Protein AF-A0A2D5DXV6-F1 (afdb_monomer_lite)

Foldseek 3Di:
DDDDDDDDDDDDDDDDDDDDFQDQAPVRRRVFQWHQAPVRDTDFKWKAQQVVRDTDGDRHLVPDDHDPRIDIDGQPPPPDLVHCLVVPQDEDDCDPQAPGHDPSHPDYLQQRWDQAPVRDTQTKWAADPVPRDTDDDGPVPRPHDTCGNVNCCPCVRNVCHCVVVQAEDQCDPQFPGHDVSHPYYPVPGHNCPCAAEFCCDPQFPGHDPRGPDYPPPGHHLPPPVQCCPPPSDNDVVSVVVCVVCPPPDDD

Radius of gyration: 46.3 Å; chains: 1; bounding box: 82×51×157 Å

Sequence (251 aa):
MNRIPFYFLVLTCLVSKGVSGQTTDCNGVMGGSALVDSCGVCQQAYLYDFILHTVQFVDVAGDAVAGPTQMVVLPDDPGNPYWNASCSSTPGCTDPTACNFNYLATEDDGTCGVTDDCAECQEPFCYDPVTHAVSYVGASDCDLVWVGSENLSNPQMNPNWNSACEVEGCMYPTACNYAPNAERDDLSCEWDSCIQEGCTYSEALNFDPAADRDNGTCAFEEACMGDLNQDGAITATDLLSMLSVFGQYCD

Structure (mmCIF, N/CA/C/O backbone):
data_AF-A0A2D5DXV6-F1
#
_entry.id   AF-A0A2D5DXV6-F1
#
loop_
_atom_site.group_PDB
_atom_site.id
_atom_site.type_symbol
_atom_site.label_atom_id
_atom_site.label_alt_id
_atom_site.label_comp_id
_atom_site.label_asym_id
_atom_site.label_entity_id
_atom_site.label_seq_id
_atom_site.pdbx_PDB_ins_code
_atom_site.Cartn_x
_atom_site.Cartn_y
_atom_site.Cartn_z
_atom_site.occupancy
_atom_site.B_iso_or_equiv
_atom_site.auth_seq_id
_atom_site.auth_comp_id
_atom_site.auth_asym_id
_atom_site.auth_atom_id
_atom_site.pdbx_PDB_model_num
ATOM 1 N N . MET A 1 1 ? 19.958 -10.197 82.694 1.00 43.25 1 MET A N 1
ATOM 2 C CA . MET A 1 1 ? 19.095 -10.629 81.568 1.00 43.25 1 MET A CA 1
ATOM 3 C C . MET A 1 1 ? 17.716 -10.952 82.141 1.00 43.25 1 MET A C 1
ATOM 5 O O . MET A 1 1 ? 17.656 -11.329 83.306 1.00 43.25 1 MET A O 1
ATOM 9 N N . ASN A 1 2 ? 16.638 -10.627 81.418 1.00 33.88 2 ASN A N 1
ATOM 10 C CA . ASN A 1 2 ? 15.353 -10.226 82.024 1.00 33.88 2 ASN A CA 1
ATOM 11 C C . ASN A 1 2 ? 14.370 -11.358 82.395 1.00 33.88 2 ASN A C 1
ATOM 13 O O . ASN A 1 2 ? 14.592 -12.525 82.088 1.00 33.88 2 ASN A O 1
ATOM 17 N N . ARG A 1 3 ? 13.313 -10.972 83.128 1.00 35.81 3 ARG A N 1
ATOM 18 C CA . ARG A 1 3 ? 12.349 -11.834 83.840 1.00 35.81 3 ARG A CA 1
ATOM 19 C C . ARG A 1 3 ? 11.125 -12.266 82.999 1.00 35.81 3 ARG A C 1
ATOM 21 O O . ARG A 1 3 ? 10.745 -11.598 82.047 1.00 35.81 3 ARG A O 1
ATOM 28 N N . ILE A 1 4 ? 10.493 -13.349 83.461 1.00 35.78 4 ILE A N 1
ATOM 29 C CA . ILE A 1 4 ? 9.117 -13.861 83.206 1.00 35.78 4 ILE A CA 1
ATOM 30 C C . ILE A 1 4 ? 8.055 -13.006 83.972 1.00 35.78 4 ILE A C 1
ATOM 32 O O . ILE A 1 4 ? 8.505 -12.209 84.804 1.00 35.78 4 ILE A O 1
ATOM 36 N N . PRO A 1 5 ? 6.703 -13.204 83.904 1.00 55.06 5 PRO A N 1
ATOM 37 C CA . PRO A 1 5 ? 5.783 -13.834 82.918 1.00 55.06 5 PRO A CA 1
ATOM 38 C C . PRO A 1 5 ? 4.449 -13.028 82.642 1.00 55.06 5 PRO A C 1
ATOM 40 O O . PRO A 1 5 ? 4.272 -11.926 83.139 1.00 55.06 5 PRO A O 1
ATOM 43 N N . PHE A 1 6 ? 3.506 -13.623 81.880 1.00 37.69 6 PHE A N 1
ATOM 44 C CA . PHE A 1 6 ? 2.007 -13.585 81.943 1.00 37.69 6 PHE A CA 1
ATOM 45 C C . PHE A 1 6 ? 1.165 -12.327 82.364 1.00 37.69 6 PHE A C 1
ATOM 47 O O . PHE A 1 6 ? 1.225 -11.889 83.504 1.00 37.69 6 PHE A O 1
ATOM 54 N N . TYR A 1 7 ? 0.180 -11.989 81.496 1.00 39.19 7 TYR A N 1
ATOM 55 C CA . TYR A 1 7 ? -1.205 -11.464 81.728 1.00 39.19 7 TYR A CA 1
ATOM 56 C C . TYR A 1 7 ? -1.498 -10.094 82.406 1.00 39.19 7 TYR A C 1
ATOM 58 O O . TYR A 1 7 ? -1.107 -9.869 83.543 1.00 39.19 7 TYR A O 1
ATOM 66 N N . PHE A 1 8 ? -2.351 -9.269 81.753 1.00 37.53 8 PHE A N 1
ATOM 67 C CA . PHE A 1 8 ? -3.635 -8.643 82.217 1.00 37.53 8 PHE A CA 1
ATOM 68 C C . PHE A 1 8 ? -4.196 -7.719 81.078 1.00 37.53 8 PHE A C 1
ATOM 70 O O . PHE A 1 8 ? -3.407 -7.016 80.459 1.00 37.53 8 PHE A O 1
ATOM 77 N N . LEU A 1 9 ? -5.442 -7.840 80.561 1.00 38.69 9 LEU A N 1
ATOM 78 C CA . LEU A 1 9 ? -6.774 -7.399 81.080 1.00 38.69 9 LEU A CA 1
ATOM 79 C C . LEU A 1 9 ? -6.964 -5.851 81.131 1.00 38.69 9 LEU A C 1
ATOM 81 O O . LEU A 1 9 ? -6.138 -5.205 81.761 1.00 38.69 9 LEU A O 1
ATOM 85 N N . VAL A 1 10 ? -8.013 -5.163 80.612 1.00 38.53 10 VAL A N 1
ATOM 86 C CA . VAL A 1 10 ? -9.204 -5.431 79.732 1.00 38.53 10 VAL A CA 1
ATOM 87 C C . VAL A 1 10 ? -9.690 -4.081 79.121 1.00 38.53 10 VAL A C 1
ATOM 89 O O . VAL A 1 10 ? -9.647 -3.096 79.851 1.00 38.53 10 VAL A O 1
ATOM 92 N N . LEU A 1 11 ? -10.286 -4.018 77.905 1.00 35.06 11 LEU A N 1
ATOM 93 C CA . LEU A 1 11 ? -11.515 -3.205 77.700 1.00 35.06 11 LEU A CA 1
ATOM 94 C C . LEU A 1 11 ? -12.458 -3.706 76.581 1.00 35.06 11 LEU A C 1
ATOM 96 O O . LEU A 1 11 ? -12.088 -3.927 75.435 1.00 35.06 11 LEU A O 1
ATOM 100 N N . THR A 1 12 ? -13.706 -3.882 76.989 1.00 40.16 12 THR A N 1
ATOM 101 C CA . THR A 1 12 ? -14.889 -4.423 76.310 1.00 40.16 12 THR A CA 1
ATOM 102 C C . THR A 1 12 ? -15.333 -3.723 75.021 1.00 40.16 12 THR A C 1
ATOM 104 O O . THR A 1 12 ? -15.500 -2.506 75.015 1.00 40.16 12 THR A O 1
ATOM 107 N N . CYS A 1 13 ? -15.807 -4.509 74.049 1.00 33.16 13 CYS A N 1
ATOM 108 C CA . CYS A 1 13 ? -17.050 -4.178 73.347 1.00 33.16 13 CYS A CA 1
ATOM 109 C C . CYS A 1 13 ? -18.003 -5.382 73.419 1.00 33.16 13 CYS A C 1
ATOM 111 O O . CYS A 1 13 ? -17.645 -6.496 73.043 1.00 33.16 13 CYS A O 1
ATOM 113 N N . LEU A 1 14 ? -19.192 -5.166 73.982 1.00 45.22 14 LEU A N 1
ATOM 114 C CA . LEU A 1 14 ? -20.215 -6.181 74.225 1.00 45.22 14 LEU A CA 1
ATOM 115 C C . LEU A 1 14 ? -21.408 -5.880 73.313 1.00 45.22 14 LEU A C 1
ATOM 117 O O . LEU A 1 14 ? -22.236 -5.042 73.659 1.00 45.22 14 LEU A O 1
ATOM 121 N N . VAL A 1 15 ? -21.527 -6.577 72.180 1.00 43.56 15 VAL A N 1
ATOM 122 C CA . VAL A 1 15 ? -22.797 -6.677 71.444 1.00 43.56 15 VAL A CA 1
ATOM 123 C C . VAL A 1 15 ? -22.996 -8.111 70.949 1.00 43.56 15 VAL A C 1
ATOM 125 O O . VAL A 1 15 ? -22.279 -8.575 70.077 1.00 43.56 15 VAL A O 1
ATOM 128 N N . SER A 1 16 ? -24.021 -8.764 71.510 1.00 40.66 16 SER A N 1
ATOM 129 C CA . SER A 1 16 ? -24.792 -9.885 70.941 1.00 40.66 16 SER A CA 1
ATOM 130 C C . SER A 1 16 ? -24.072 -11.188 70.530 1.00 40.66 16 SER A C 1
ATOM 132 O O . SER A 1 16 ? -23.342 -11.258 69.547 1.00 40.66 16 SER A O 1
ATOM 134 N N . LYS A 1 17 ? -24.437 -12.294 71.197 1.00 50.25 17 LYS A N 1
ATOM 135 C CA . LYS A 1 17 ? -24.366 -13.643 70.606 1.00 50.25 17 LYS A CA 1
ATOM 136 C C . LYS A 1 17 ? -25.627 -13.889 69.770 1.00 50.25 17 LYS A C 1
ATOM 138 O O . LYS A 1 17 ? -26.719 -13.817 70.327 1.00 50.25 17 LYS A O 1
ATOM 143 N N . GLY A 1 18 ? -25.485 -14.302 68.510 1.00 39.44 18 GLY A N 1
ATOM 144 C CA . GLY A 1 18 ? -26.627 -14.736 67.698 1.00 39.44 18 GLY A CA 1
ATOM 145 C C . GLY A 1 18 ? -26.249 -15.249 66.309 1.00 39.44 18 GLY A C 1
ATOM 146 O O . GLY A 1 18 ? -26.340 -14.489 65.358 1.00 39.44 18 GLY A O 1
ATOM 147 N N . VAL A 1 19 ? -25.908 -16.545 66.218 1.00 44.59 19 VAL A N 1
ATOM 148 C CA . VAL A 1 19 ? -25.582 -17.299 64.982 1.00 44.59 19 VAL A CA 1
ATOM 149 C C . VAL A 1 19 ? -24.310 -16.810 64.260 1.00 44.59 19 VAL A C 1
ATOM 151 O O . VAL A 1 19 ? -23.994 -15.626 64.235 1.00 44.59 19 VAL A O 1
ATOM 154 N N . SER A 1 20 ? -23.527 -17.733 63.692 1.00 45.16 20 SER A N 1
ATOM 155 C CA . SER A 1 20 ? -22.388 -17.384 62.834 1.00 45.16 20 SER A CA 1
ATOM 156 C C . SER A 1 20 ? -22.907 -16.871 61.490 1.00 45.16 20 SER A C 1
ATOM 158 O O . SER A 1 20 ? -23.165 -17.662 60.584 1.00 45.16 20 SER A O 1
ATOM 160 N N . GLY A 1 21 ? -23.108 -15.558 61.386 1.00 45.97 21 GLY A N 1
ATOM 161 C CA . GLY A 1 21 ? -23.520 -14.919 60.142 1.00 45.97 21 GLY A CA 1
ATOM 162 C C . GLY A 1 21 ? -22.433 -15.060 59.084 1.00 45.97 21 GLY A C 1
ATOM 163 O O . GLY A 1 21 ? -21.432 -14.349 59.140 1.00 45.97 21 GLY A O 1
ATOM 164 N N . GLN A 1 22 ? -22.633 -15.965 58.126 1.00 61.31 22 GLN A N 1
ATOM 165 C CA . GLN A 1 22 ? -21.925 -15.871 56.856 1.00 61.31 22 GLN A CA 1
ATOM 166 C C . GLN A 1 22 ? -22.374 -14.579 56.179 1.00 61.31 22 GLN A C 1
ATOM 168 O O . GLN A 1 22 ? -23.572 -14.304 56.088 1.00 61.31 22 GLN A O 1
ATOM 173 N N . THR A 1 23 ? -21.415 -13.764 55.757 1.00 79.31 23 THR A N 1
ATOM 174 C CA . THR A 1 23 ? -21.697 -12.557 54.988 1.00 79.31 23 THR A CA 1
ATOM 175 C C . THR A 1 23 ? -22.319 -12.955 53.659 1.00 79.31 23 THR A C 1
ATOM 177 O O . THR A 1 23 ? -21.802 -13.835 52.970 1.00 79.31 23 THR A O 1
ATOM 180 N N . THR A 1 24 ? -23.438 -12.328 53.315 1.00 90.62 24 THR A N 1
ATOM 181 C CA . THR A 1 24 ? -23.974 -12.395 51.959 1.00 90.62 24 THR A CA 1
ATOM 182 C C . THR A 1 24 ? -23.031 -11.643 51.029 1.00 90.62 24 THR A C 1
ATOM 184 O O . THR A 1 24 ? -22.618 -10.529 51.355 1.00 90.62 24 THR A O 1
ATOM 187 N N . ASP A 1 25 ? -22.674 -12.262 49.910 1.00 93.12 25 ASP A N 1
ATOM 188 C CA . ASP A 1 25 ? -21.851 -11.646 48.877 1.00 93.12 25 ASP A CA 1
ATOM 189 C C . ASP A 1 25 ? -22.648 -10.618 48.052 1.00 93.12 25 ASP A C 1
ATOM 191 O O . ASP A 1 25 ? -23.845 -10.396 48.277 1.00 93.12 25 ASP A O 1
ATOM 195 N N . CYS A 1 26 ? -21.996 -9.956 47.095 1.00 93.75 26 CYS A N 1
ATOM 196 C CA . CYS A 1 26 ? -22.666 -8.927 46.298 1.00 93.75 26 CYS A CA 1
ATOM 197 C C . CYS A 1 26 ? -23.741 -9.470 45.337 1.00 93.75 26 CYS A C 1
ATOM 199 O O . CYS A 1 26 ? -24.567 -8.685 44.871 1.00 93.75 26 CYS A O 1
ATOM 201 N N . ASN A 1 27 ? -23.767 -10.783 45.073 1.00 92.56 27 ASN A N 1
ATOM 202 C CA . ASN A 1 27 ? -24.774 -11.444 44.242 1.00 92.56 27 ASN A CA 1
ATOM 203 C C . ASN A 1 27 ? -25.932 -12.032 45.079 1.00 92.56 27 ASN A C 1
ATOM 205 O O . ASN A 1 27 ? -26.815 -12.711 44.560 1.00 92.56 27 ASN A O 1
ATOM 209 N N . GLY A 1 28 ? -25.958 -11.771 46.391 1.00 91.56 28 GLY A N 1
ATOM 210 C CA . GLY A 1 28 ? -27.015 -12.247 47.281 1.00 91.56 28 GLY A CA 1
ATOM 211 C C . GLY A 1 28 ? -26.801 -13.664 47.828 1.00 91.56 28 GLY A C 1
ATOM 212 O O . GLY A 1 28 ? -27.694 -14.189 48.498 1.00 91.56 28 GLY A O 1
ATOM 213 N N . VAL A 1 29 ? -25.635 -14.279 47.606 1.00 92.12 29 VAL A N 1
ATOM 214 C CA . VAL A 1 29 ? -25.316 -15.634 48.074 1.00 92.12 29 VAL A CA 1
ATOM 215 C C . VAL A 1 29 ? -24.725 -15.582 49.486 1.00 92.12 29 VAL A C 1
ATOM 217 O O . VAL A 1 29 ? -23.711 -14.933 49.738 1.00 92.12 29 VAL A O 1
ATOM 220 N N . MET A 1 30 ? -25.331 -16.294 50.442 1.00 90.25 30 MET A N 1
ATOM 221 C CA . MET A 1 30 ? -24.770 -16.430 51.795 1.00 90.25 30 MET A CA 1
ATOM 222 C C . MET A 1 30 ? -23.470 -17.238 51.765 1.00 90.25 30 MET A C 1
ATOM 224 O O . MET A 1 30 ? -23.485 -18.401 51.373 1.00 90.25 30 MET A O 1
ATOM 228 N N . GLY A 1 31 ? -22.360 -16.637 52.204 1.00 87.62 31 GLY A N 1
ATOM 229 C CA . GLY A 1 31 ? -21.040 -17.272 52.126 1.00 87.62 31 GLY A CA 1
ATOM 230 C C . GLY A 1 31 ? -20.483 -17.370 50.703 1.00 87.62 31 GLY A C 1
ATOM 231 O O . GLY A 1 31 ? -19.504 -18.086 50.495 1.00 87.62 31 GLY A O 1
ATOM 232 N N . GLY A 1 32 ? -21.099 -16.669 49.745 1.00 90.69 32 GLY A N 1
ATOM 233 C CA . GLY A 1 32 ? -20.630 -16.594 48.370 1.00 90.69 32 GLY A CA 1
ATOM 234 C C . GLY A 1 32 ? -19.287 -15.882 48.232 1.00 90.69 32 GLY A C 1
ATOM 235 O O . GLY A 1 32 ? -18.776 -15.264 49.170 1.00 90.69 32 GLY A O 1
ATOM 236 N N . SER A 1 33 ? -18.684 -16.017 47.056 1.00 93.69 33 SER A N 1
ATOM 237 C CA . SER A 1 33 ? -17.350 -15.489 46.747 1.00 93.69 33 SER A CA 1
ATOM 238 C C . SER A 1 33 ? -17.366 -14.279 45.815 1.00 93.69 33 SER A C 1
ATOM 240 O O . SER A 1 33 ? -16.296 -13.855 45.393 1.00 93.69 33 SER A O 1
ATOM 242 N N . ALA A 1 34 ? -18.536 -13.724 45.476 1.00 95.38 34 ALA A N 1
ATOM 243 C CA . ALA A 1 34 ? -18.616 -12.550 44.614 1.00 95.38 34 ALA A CA 1
ATOM 244 C C . ALA A 1 34 ? -18.181 -11.266 45.344 1.00 95.38 34 ALA A C 1
ATOM 246 O O . ALA A 1 34 ? -18.590 -11.004 46.479 1.00 95.38 34 ALA A O 1
ATOM 247 N N . LEU A 1 35 ? -17.389 -10.429 44.675 1.00 93.62 35 LEU A N 1
ATOM 248 C CA . LEU A 1 35 ? -16.899 -9.160 45.218 1.00 93.62 35 LEU A CA 1
ATOM 249 C C . LEU A 1 35 ? -17.318 -7.994 44.323 1.00 93.62 35 LEU A C 1
ATOM 251 O O . LEU A 1 35 ? -17.447 -8.141 43.109 1.00 93.62 35 LEU A O 1
ATOM 255 N N . VAL A 1 36 ? -17.529 -6.828 44.934 1.00 92.19 36 VAL A N 1
ATOM 256 C CA . VAL A 1 36 ? -17.748 -5.582 44.192 1.00 92.19 36 VAL A CA 1
ATOM 257 C C . VAL A 1 36 ? -16.388 -5.012 43.810 1.00 92.19 36 VAL A C 1
ATOM 259 O O . VAL A 1 36 ? -15.555 -4.795 44.692 1.00 92.19 36 VAL A O 1
ATOM 262 N N . ASP A 1 37 ? -16.172 -4.781 42.519 1.00 90.88 37 ASP A N 1
ATOM 263 C CA . ASP A 1 37 ? -14.966 -4.129 42.012 1.00 90.88 37 ASP A CA 1
ATOM 264 C C . ASP A 1 37 ? -14.980 -2.607 42.267 1.00 90.88 37 ASP A C 1
ATOM 266 O O . ASP A 1 37 ? -15.945 -2.037 42.787 1.00 90.88 37 ASP A O 1
ATOM 270 N N . SER A 1 38 ? -13.895 -1.911 41.920 1.00 88.69 38 SER A N 1
ATOM 271 C CA . SER A 1 38 ? -13.777 -0.459 42.152 1.00 88.69 38 SER A CA 1
ATOM 272 C C . SER A 1 38 ? -14.751 0.366 41.300 1.00 88.69 38 SER A C 1
ATOM 274 O O . SER A 1 38 ? -14.966 1.543 41.586 1.00 88.69 38 SER A O 1
ATOM 276 N N . CYS A 1 39 ? -15.353 -0.249 40.282 1.00 86.25 39 CYS A N 1
ATOM 277 C CA . CYS A 1 39 ? -16.352 0.340 39.399 1.00 86.25 39 CYS A CA 1
ATOM 278 C C . CYS A 1 39 ? -17.780 0.187 39.946 1.00 86.25 39 CYS A C 1
ATOM 280 O O . CYS A 1 39 ? -18.722 0.759 39.398 1.00 86.25 39 CYS A O 1
ATOM 282 N N . GLY A 1 40 ? -17.959 -0.579 41.029 1.00 87.56 40 GLY A N 1
ATOM 283 C CA . GLY A 1 40 ? -19.265 -0.883 41.606 1.00 87.56 40 GLY A CA 1
ATOM 284 C C . GLY A 1 40 ? -19.961 -2.094 40.979 1.00 87.56 40 GLY A C 1
ATOM 285 O O . GLY A 1 40 ? -21.131 -2.329 41.287 1.00 87.56 40 GLY A O 1
ATOM 286 N N . VAL A 1 41 ? -19.281 -2.870 40.127 1.00 90.69 41 VAL A N 1
ATOM 287 C CA . VAL A 1 41 ? -19.846 -4.081 39.517 1.00 90.69 41 VAL A CA 1
ATOM 288 C C . VAL A 1 41 ? -19.595 -5.282 40.421 1.00 90.69 41 VAL A C 1
ATOM 290 O O . VAL A 1 41 ? -18.485 -5.508 40.895 1.00 90.69 41 VAL A O 1
ATOM 293 N N . CYS A 1 42 ? -20.642 -6.070 40.663 1.00 94.19 42 CYS A N 1
ATOM 294 C CA . CYS A 1 42 ? -20.518 -7.344 41.358 1.00 94.19 42 CYS A CA 1
ATOM 295 C C . CYS A 1 42 ? -19.973 -8.413 40.406 1.00 94.19 42 CYS A C 1
ATOM 297 O O . CYS A 1 42 ? -20.651 -8.798 39.455 1.00 94.19 42 CYS A O 1
ATOM 299 N N . GLN A 1 43 ? -18.767 -8.899 40.682 1.00 94.00 43 GLN A N 1
ATOM 300 C CA . GLN A 1 43 ? -18.080 -9.920 39.900 1.00 94.00 43 GLN A CA 1
ATOM 301 C C . GLN A 1 43 ? -18.131 -11.252 40.659 1.00 94.00 43 GLN A C 1
ATOM 303 O O . GLN A 1 43 ? -17.704 -11.324 41.814 1.00 94.00 43 GLN A O 1
ATOM 308 N N . GLN A 1 44 ? -18.652 -12.311 40.033 1.00 94.62 44 GLN A N 1
ATOM 309 C CA . GLN A 1 44 ? -18.612 -13.668 40.596 1.00 94.62 44 GLN A CA 1
ATOM 310 C C . GLN A 1 44 ? -17.275 -14.354 40.295 1.00 94.62 44 GLN A C 1
ATOM 312 O O . GLN A 1 44 ? -16.651 -14.101 39.265 1.00 94.62 44 GLN A O 1
ATOM 317 N N . ALA A 1 45 ? -16.869 -15.281 41.166 1.00 94.81 45 ALA A N 1
ATOM 318 C CA . ALA A 1 45 ? -15.810 -16.230 40.843 1.00 94.81 45 ALA A CA 1
ATOM 319 C C . ALA A 1 45 ? -16.251 -17.147 39.688 1.00 94.81 45 ALA A C 1
ATOM 321 O O . ALA A 1 45 ? -17.447 -17.379 39.480 1.00 94.81 45 ALA A O 1
ATOM 322 N N . TYR A 1 46 ? -15.297 -17.707 38.949 1.00 94.94 46 TYR A N 1
ATOM 323 C CA . TYR A 1 46 ? -15.607 -18.612 37.844 1.00 94.94 46 TYR A CA 1
ATOM 324 C C . TYR A 1 46 ? -14.554 -19.698 37.635 1.00 94.94 46 TYR A C 1
ATOM 326 O O . TYR A 1 46 ? -13.384 -19.548 37.976 1.00 94.94 46 TYR A O 1
ATOM 334 N N . LEU A 1 47 ? -14.987 -20.807 37.041 1.00 95.69 47 LEU A N 1
ATOM 335 C CA . LEU A 1 47 ? -14.120 -21.795 36.420 1.00 95.69 47 LEU A CA 1
ATOM 336 C C . LEU A 1 47 ? -13.836 -21.358 34.983 1.00 95.69 47 LEU A C 1
ATOM 338 O O . LEU A 1 47 ? -14.758 -21.210 34.179 1.00 95.69 47 LEU A O 1
ATOM 342 N N . TYR A 1 48 ? -12.561 -21.166 34.664 1.00 95.12 48 TYR A N 1
ATOM 343 C CA . TYR A 1 48 ? -12.080 -20.940 33.305 1.00 95.12 48 TYR A CA 1
ATOM 344 C C . TYR A 1 48 ? -11.477 -22.229 32.758 1.00 95.12 48 TYR A C 1
ATOM 346 O O . TYR A 1 48 ? -10.553 -22.770 33.368 1.00 95.12 48 TYR A O 1
ATOM 354 N N . ASP A 1 49 ? -11.982 -22.715 31.624 1.00 95.81 49 ASP A N 1
ATOM 355 C CA . ASP A 1 49 ? -11.340 -23.798 30.878 1.00 95.81 49 ASP A CA 1
ATOM 356 C C . ASP A 1 49 ? -10.344 -23.215 29.869 1.00 95.81 49 ASP A C 1
ATOM 358 O O . ASP A 1 49 ? -10.734 -22.528 28.924 1.00 95.81 49 ASP A O 1
ATOM 362 N N . PHE A 1 50 ? -9.054 -23.489 30.066 1.00 93.44 50 PHE A N 1
ATOM 363 C CA . PHE A 1 50 ? -7.973 -22.924 29.252 1.00 93.44 50 PHE A CA 1
ATOM 364 C C . PHE A 1 50 ? -7.705 -23.691 27.944 1.00 93.44 50 PHE A C 1
ATOM 366 O O . PHE A 1 50 ? -6.774 -23.347 27.220 1.00 93.44 50 PHE A O 1
ATOM 373 N N . ILE A 1 51 ? -8.494 -24.728 27.637 1.00 92.12 51 ILE A N 1
ATOM 374 C CA . ILE A 1 51 ? -8.468 -25.452 26.355 1.00 92.12 51 ILE A CA 1
ATOM 375 C C . ILE A 1 51 ? -9.664 -25.053 25.483 1.00 92.12 51 ILE A C 1
ATOM 377 O O . ILE A 1 51 ? -9.526 -24.915 24.270 1.00 92.12 51 ILE A O 1
ATOM 381 N N . LEU A 1 52 ? -10.838 -24.870 26.092 1.00 93.50 52 LEU A N 1
ATOM 382 C CA . LEU A 1 52 ? -12.076 -24.486 25.408 1.00 93.50 52 LEU A CA 1
ATOM 383 C C . LEU A 1 52 ? -12.330 -22.971 25.408 1.00 93.50 52 LEU A C 1
ATOM 385 O O . LEU A 1 52 ? -13.226 -22.517 24.702 1.00 93.50 52 LEU A O 1
ATOM 389 N N . HIS A 1 53 ? -11.569 -22.199 26.192 1.00 88.69 53 HIS A N 1
ATOM 390 C CA . HIS A 1 53 ? -11.760 -20.760 26.415 1.00 88.69 53 HIS A CA 1
ATOM 391 C C . HIS A 1 53 ? -13.174 -20.397 26.913 1.00 88.69 53 HIS A C 1
ATOM 393 O O . HIS A 1 53 ? -13.712 -19.333 26.609 1.00 88.69 53 HIS A O 1
ATOM 399 N N . THR A 1 54 ? -13.790 -21.285 27.700 1.00 92.25 54 THR A N 1
ATOM 400 C CA . THR A 1 54 ? -15.144 -21.106 28.248 1.00 92.25 54 THR A CA 1
ATOM 401 C C . THR A 1 54 ? -15.122 -20.749 29.730 1.00 92.25 54 THR A C 1
ATOM 403 O O . THR A 1 54 ? -14.336 -21.308 30.497 1.00 92.25 54 THR A O 1
ATOM 406 N N . VAL A 1 55 ? -16.048 -19.880 30.137 1.00 93.31 55 VAL A N 1
ATOM 407 C CA . VAL A 1 55 ? -16.252 -19.429 31.521 1.00 93.31 55 VAL A CA 1
ATOM 408 C C . VAL A 1 55 ? -17.529 -20.047 32.097 1.00 93.31 55 VAL A C 1
ATOM 410 O O . VAL A 1 55 ? -18.584 -19.998 31.466 1.00 93.31 55 VAL A O 1
ATOM 413 N N . GLN A 1 56 ? -17.448 -20.592 33.312 1.00 93.94 56 GLN A N 1
ATOM 414 C CA . GLN A 1 56 ? -18.598 -21.031 34.105 1.00 93.94 56 GLN A CA 1
ATOM 415 C C . GLN A 1 56 ? -18.552 -20.375 35.490 1.00 93.94 56 GLN A C 1
ATOM 417 O O . GLN A 1 56 ? -17.681 -20.692 36.296 1.00 93.94 56 GLN A O 1
ATOM 422 N N . PHE A 1 57 ? -19.505 -19.492 35.790 1.00 93.44 57 PHE A N 1
ATOM 423 C CA . PHE A 1 57 ? -19.600 -18.837 37.099 1.00 93.44 57 PHE A CA 1
ATOM 424 C C . PHE A 1 57 ? -19.896 -19.828 38.233 1.00 93.44 57 PHE A C 1
ATOM 426 O O . PHE A 1 57 ? -20.601 -20.825 38.042 1.00 93.44 57 PHE A O 1
ATOM 433 N N . VAL A 1 58 ? -19.345 -19.543 39.415 1.00 94.12 58 VAL A N 1
ATOM 434 C CA . VAL A 1 58 ? -19.532 -20.322 40.643 1.00 94.12 58 VAL A CA 1
ATOM 435 C C . VAL A 1 58 ? -19.863 -19.396 41.812 1.00 94.12 58 VAL A C 1
ATOM 437 O O . VAL A 1 58 ? -19.206 -18.381 42.035 1.00 94.12 58 VAL A O 1
ATOM 440 N N . ASP A 1 59 ? -20.881 -19.769 42.584 1.00 92.25 59 ASP A N 1
ATOM 441 C CA . ASP A 1 59 ? -21.357 -18.961 43.710 1.00 92.25 59 ASP A CA 1
ATOM 442 C C . ASP A 1 59 ? -20.375 -18.972 44.895 1.00 92.25 59 ASP A C 1
ATOM 444 O O . ASP A 1 59 ? -20.176 -17.953 45.554 1.00 92.25 59 ASP A O 1
ATOM 448 N N . VAL A 1 60 ? -19.718 -20.112 45.147 1.00 92.25 60 VAL A N 1
ATOM 449 C CA . VAL A 1 60 ? -18.726 -20.298 46.219 1.00 92.25 60 VAL A CA 1
ATOM 450 C C . VAL A 1 60 ? -17.446 -20.883 45.621 1.00 92.25 60 VAL A C 1
ATOM 452 O O . VAL A 1 60 ? -17.393 -22.057 45.258 1.00 92.25 60 VAL A O 1
ATOM 455 N N . ALA A 1 61 ? -16.386 -20.079 45.540 1.00 91.00 61 ALA A N 1
ATOM 456 C CA . ALA A 1 61 ? -15.108 -20.478 44.949 1.00 91.00 61 ALA A CA 1
ATOM 457 C C . ALA A 1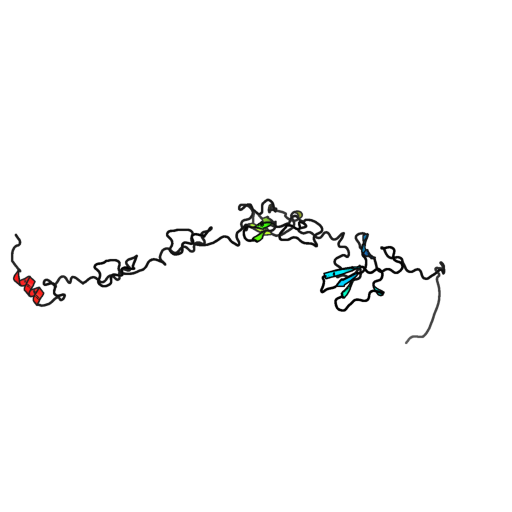 61 ? -14.413 -21.604 45.734 1.00 91.00 61 ALA A C 1
ATOM 459 O O . ALA A 1 61 ? -13.767 -22.463 45.143 1.00 91.00 61 ALA A O 1
ATOM 460 N N . GLY A 1 62 ? -14.579 -21.632 47.062 1.00 89.00 62 GLY A N 1
ATOM 461 C CA . GLY A 1 62 ? -14.022 -22.679 47.927 1.00 89.00 62 GLY A CA 1
ATOM 462 C C . GLY A 1 62 ? -14.637 -24.070 47.726 1.00 89.00 62 GLY A C 1
ATOM 463 O O . GLY A 1 62 ? -13.993 -25.062 48.063 1.00 89.00 62 GLY A O 1
ATOM 464 N N . ASP A 1 63 ? -15.840 -24.142 47.146 1.00 90.31 63 ASP A N 1
ATOM 465 C CA . ASP A 1 63 ? -16.537 -25.395 46.828 1.00 90.31 63 ASP A CA 1
ATOM 466 C C . ASP A 1 63 ? -16.339 -25.815 45.355 1.00 90.31 63 ASP A C 1
ATOM 468 O O . ASP A 1 63 ? -16.746 -26.908 44.950 1.00 90.31 63 ASP A O 1
ATOM 472 N N . ALA A 1 64 ? -15.710 -24.966 44.534 1.00 91.06 64 ALA A N 1
ATOM 473 C CA . ALA A 1 64 ? -15.496 -25.219 43.116 1.00 91.06 64 ALA A CA 1
ATOM 474 C C . ALA A 1 64 ? -14.371 -26.245 42.892 1.00 91.06 64 ALA A C 1
ATOM 476 O O . ALA A 1 64 ? -13.198 -26.004 43.181 1.00 91.06 64 ALA A O 1
ATOM 477 N N . VAL A 1 65 ? -14.723 -27.398 42.319 1.00 92.56 65 VAL A N 1
ATOM 478 C CA . VAL A 1 65 ? -13.764 -28.449 41.953 1.00 92.56 65 VAL A CA 1
ATOM 479 C C . VAL A 1 65 ? -13.358 -28.273 40.492 1.00 92.56 65 VAL A C 1
ATOM 481 O O . VAL A 1 65 ? -14.083 -28.687 39.589 1.00 92.56 65 VAL A O 1
ATOM 484 N N . ALA A 1 66 ? -12.193 -27.669 40.259 1.00 91.88 66 ALA A N 1
ATOM 485 C CA . ALA A 1 66 ? -11.625 -27.540 38.920 1.00 91.88 66 ALA A CA 1
ATOM 486 C C . ALA A 1 66 ? -11.235 -28.908 38.327 1.00 91.88 66 ALA A C 1
ATOM 488 O O . ALA A 1 66 ? -10.561 -29.717 38.971 1.00 91.88 66 ALA A O 1
ATOM 489 N N . GLY A 1 67 ? -11.644 -29.157 37.080 1.00 92.00 67 GLY A N 1
ATOM 490 C CA . GLY A 1 67 ? -11.149 -30.271 36.272 1.00 92.00 67 GLY A CA 1
ATOM 491 C C . GLY A 1 67 ? -9.702 -30.073 35.780 1.00 92.00 67 GLY A C 1
ATOM 492 O O . GLY A 1 67 ? -9.119 -29.008 35.969 1.00 92.00 67 GLY A O 1
ATOM 493 N N . PRO A 1 68 ? -9.104 -31.071 35.097 1.00 93.94 68 PRO A N 1
ATOM 494 C CA . PRO A 1 68 ? -7.700 -31.020 34.660 1.00 93.94 68 PRO A CA 1
ATOM 495 C C . PRO A 1 68 ? -7.354 -29.885 33.680 1.00 93.94 68 PRO A C 1
ATOM 497 O O . PRO A 1 68 ? -6.184 -29.538 33.543 1.00 93.94 68 PRO A O 1
ATOM 500 N N . THR A 1 69 ? -8.355 -29.347 32.980 1.00 94.81 69 THR A N 1
ATOM 501 C CA . THR A 1 69 ? -8.254 -28.252 31.997 1.00 94.81 69 THR A CA 1
ATOM 502 C C . THR A 1 69 ? -8.783 -26.922 32.533 1.00 94.81 69 THR A C 1
ATOM 504 O O . THR A 1 69 ? -8.941 -25.970 31.772 1.00 94.81 69 THR A O 1
ATOM 507 N N . GLN A 1 70 ? -9.088 -26.852 33.832 1.00 97.00 70 GLN A N 1
ATOM 508 C CA . GLN A 1 70 ? -9.783 -25.726 34.440 1.00 97.00 70 GLN A CA 1
ATOM 509 C C . GLN A 1 70 ? -8.977 -25.096 35.573 1.00 97.00 70 GLN A C 1
ATOM 511 O O . GLN A 1 70 ? -8.190 -25.757 36.251 1.00 97.00 70 GLN A O 1
ATOM 516 N N . MET A 1 71 ? -9.236 -23.818 35.822 1.00 93.50 71 MET A N 1
ATOM 517 C CA . MET A 1 71 ? -8.787 -23.107 37.016 1.00 93.50 71 MET A CA 1
ATOM 518 C C . MET A 1 71 ? -9.934 -22.290 37.609 1.00 93.50 71 MET A C 1
ATOM 520 O O . MET A 1 71 ? -10.764 -21.764 36.869 1.00 93.50 71 MET A O 1
ATOM 524 N N . VAL A 1 72 ? -9.977 -22.188 38.938 1.00 95.50 72 VAL A N 1
ATOM 525 C CA . VAL A 1 72 ? -10.839 -21.220 39.627 1.0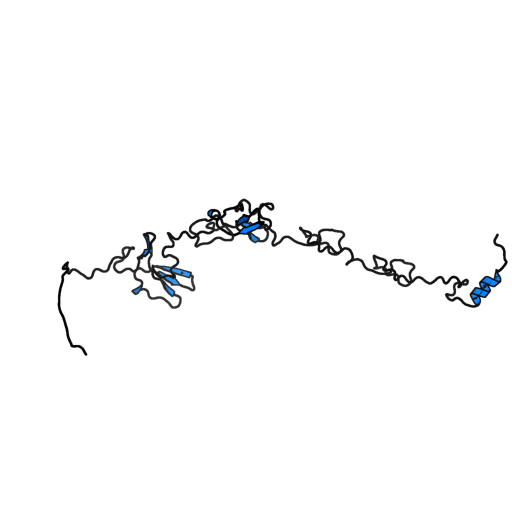0 95.50 72 VAL A CA 1
ATOM 526 C C . VAL A 1 72 ? -10.150 -19.862 39.551 1.00 95.50 72 VAL A C 1
ATOM 528 O O . VAL A 1 72 ? -8.984 -19.757 39.927 1.00 95.50 72 VAL A O 1
ATOM 531 N N . VAL A 1 73 ? -10.868 -18.852 39.072 1.00 95.56 73 VAL A N 1
ATOM 532 C CA . VAL A 1 73 ? -10.463 -17.445 39.089 1.00 95.56 73 VAL A CA 1
ATOM 533 C C . VAL A 1 73 ? -11.341 -16.724 40.106 1.00 95.56 73 VAL A C 1
ATOM 535 O O . VAL A 1 73 ? -12.574 -16.806 40.041 1.00 95.56 73 VAL A O 1
ATOM 538 N N . LEU A 1 74 ? -10.715 -16.060 41.076 1.00 95.12 74 LEU A N 1
ATOM 539 C CA . LEU A 1 74 ? -11.399 -15.204 42.039 1.00 95.12 74 LEU A CA 1
ATOM 540 C C . LEU A 1 74 ? -11.686 -13.830 41.421 1.00 95.12 74 LEU A C 1
ATOM 542 O O . LEU A 1 74 ? -10.973 -13.406 40.509 1.00 95.12 74 LEU A O 1
ATOM 546 N N . PRO A 1 75 ? -12.701 -13.097 41.915 1.00 94.00 75 PRO A N 1
ATOM 547 C CA . PRO A 1 75 ? -13.007 -11.771 41.400 1.00 94.00 75 PRO A CA 1
ATOM 548 C C . PRO A 1 75 ? -11.799 -10.834 41.429 1.00 94.00 75 PRO A C 1
ATOM 550 O O . PRO A 1 75 ? -11.485 -10.254 40.401 1.00 94.00 75 PRO A O 1
ATOM 553 N N . ASP A 1 76 ? -11.083 -10.744 42.551 1.00 92.44 76 ASP A N 1
ATOM 554 C CA . ASP A 1 76 ? -9.971 -9.815 42.767 1.00 92.44 76 ASP A CA 1
ATOM 555 C C . ASP A 1 76 ? -8.583 -10.359 42.376 1.00 92.44 76 ASP A C 1
ATOM 557 O O . ASP A 1 76 ? -7.565 -9.737 42.695 1.00 92.44 76 ASP A O 1
ATOM 561 N N . ASP A 1 77 ? -8.515 -11.486 41.654 1.00 93.00 77 ASP A N 1
ATOM 562 C CA . ASP A 1 77 ? -7.248 -12.009 41.135 1.00 93.00 77 ASP A CA 1
ATOM 563 C C . ASP A 1 77 ? -6.598 -11.006 40.155 1.00 93.00 77 ASP A C 1
ATOM 565 O O . ASP A 1 77 ? -7.245 -10.587 39.192 1.00 93.00 77 ASP A O 1
ATOM 569 N N . PRO A 1 78 ? -5.293 -10.680 40.284 1.00 87.56 78 PRO A N 1
ATOM 570 C CA . PRO A 1 78 ? -4.604 -9.749 39.378 1.00 87.56 78 PRO A CA 1
ATOM 571 C C . PRO A 1 78 ? -4.581 -10.157 37.896 1.00 87.56 78 PRO A C 1
ATOM 573 O O . PRO A 1 78 ? -4.195 -9.355 37.051 1.00 87.56 78 PRO A O 1
ATOM 576 N N . GLY A 1 79 ? -4.928 -11.411 37.588 1.00 85.06 79 GLY A N 1
ATOM 577 C CA . GLY A 1 79 ? -5.054 -11.940 36.228 1.00 85.06 79 GLY A CA 1
ATOM 578 C C . GLY A 1 79 ? -6.496 -12.060 35.721 1.00 85.06 79 GLY A C 1
ATOM 579 O O . GLY A 1 79 ? -6.686 -12.611 34.641 1.00 85.06 79 GLY A O 1
ATOM 580 N N . ASN A 1 80 ? -7.503 -11.607 36.476 1.00 89.12 80 ASN A N 1
ATOM 581 C CA . ASN A 1 80 ? -8.904 -11.638 36.055 1.00 89.12 80 ASN A CA 1
ATOM 582 C C . ASN A 1 80 ? -9.204 -10.471 35.087 1.00 89.12 80 ASN A C 1
ATOM 584 O O . ASN A 1 80 ? -9.269 -9.326 35.538 1.00 89.12 80 ASN A O 1
ATOM 588 N N . PRO A 1 81 ? -9.451 -10.721 33.784 1.00 85.94 81 PRO A N 1
ATOM 589 C CA . PRO A 1 81 ? -9.721 -9.663 32.808 1.00 85.94 81 PRO A CA 1
ATOM 590 C C . PRO A 1 81 ? -11.065 -8.952 33.017 1.00 85.94 81 PRO A C 1
ATOM 592 O O . PRO A 1 81 ? -11.298 -7.935 32.377 1.00 85.94 81 PRO A O 1
ATOM 595 N N . TYR A 1 82 ? -11.955 -9.459 33.880 1.00 85.88 82 TYR A N 1
ATOM 596 C CA . TYR A 1 82 ? -13.226 -8.804 34.202 1.00 85.88 82 TYR A CA 1
ATOM 597 C C . TYR A 1 82 ? -13.122 -7.832 35.389 1.00 85.88 82 TYR A C 1
ATOM 599 O O . TYR A 1 82 ? -13.985 -6.967 35.547 1.00 85.88 82 TYR A O 1
ATOM 607 N N . TRP A 1 83 ? -12.083 -7.938 36.225 1.00 89.12 83 TRP A N 1
ATOM 608 C CA . TRP A 1 83 ? -11.959 -7.134 37.443 1.00 89.12 83 TRP A CA 1
ATOM 609 C C . TRP A 1 83 ? -11.610 -5.677 37.130 1.00 89.12 83 TRP A C 1
ATOM 611 O O . TRP A 1 83 ? -10.579 -5.385 36.529 1.00 89.12 83 TRP A O 1
ATOM 621 N N . ASN A 1 84 ? -12.470 -4.749 37.553 1.00 85.31 84 ASN A N 1
ATOM 622 C CA . ASN A 1 84 ? -12.439 -3.330 37.182 1.00 85.31 84 ASN A CA 1
ATOM 623 C C . ASN A 1 84 ? -12.585 -3.035 35.670 1.00 85.31 84 ASN A C 1
ATOM 625 O O . ASN A 1 84 ? -12.469 -1.879 35.268 1.00 85.31 84 ASN A O 1
ATOM 629 N N . ALA A 1 85 ? -12.880 -4.024 34.819 1.00 80.19 85 ALA A N 1
ATOM 630 C CA . ALA A 1 85 ? -12.954 -3.826 33.365 1.00 80.19 85 ALA A CA 1
ATOM 631 C C . ALA A 1 85 ? -14.020 -2.798 32.945 1.00 80.19 85 ALA A C 1
ATOM 633 O O . ALA A 1 85 ? -13.871 -2.113 31.942 1.00 80.19 85 ALA A O 1
ATOM 634 N N . SER A 1 86 ? -15.080 -2.652 33.745 1.00 78.12 86 SER A N 1
ATOM 635 C CA . SER A 1 86 ? -16.195 -1.731 33.484 1.00 78.12 86 SER A CA 1
ATOM 636 C C . SER A 1 86 ? -15.895 -0.248 33.760 1.00 78.12 86 SER A C 1
ATOM 638 O O . SER A 1 86 ? -16.696 0.606 33.389 1.00 78.12 86 SER A O 1
ATOM 640 N N . CYS A 1 87 ? -14.763 0.069 34.397 1.00 77.12 87 CYS A N 1
ATOM 641 C CA . CYS A 1 87 ? -14.245 1.434 34.557 1.00 77.12 87 CYS A CA 1
ATOM 642 C C . CYS A 1 87 ? -12.759 1.567 34.190 1.00 77.12 87 CYS A C 1
ATOM 644 O O . CYS A 1 87 ? -12.169 2.630 34.384 1.00 77.12 87 CYS A O 1
ATOM 646 N N . SER A 1 88 ? -12.165 0.515 33.622 1.00 75.88 88 SER A N 1
ATOM 647 C CA . SER A 1 88 ? -10.999 0.643 32.761 1.00 75.88 88 SER A CA 1
ATOM 648 C C . SER A 1 88 ? -11.483 1.221 31.437 1.00 75.88 88 SER A C 1
ATOM 650 O O . SER A 1 88 ? -12.062 0.505 30.618 1.00 75.88 88 SER A O 1
ATOM 652 N N . SER A 1 89 ? -11.259 2.518 31.230 1.00 77.75 89 SER A N 1
ATOM 653 C CA . SER A 1 89 ? -11.177 3.038 29.873 1.00 77.75 89 SER A CA 1
ATOM 654 C C . SER A 1 89 ? -9.981 2.357 29.214 1.00 77.75 89 SER A C 1
ATOM 656 O O . SER A 1 89 ? -8.833 2.536 29.622 1.00 77.75 89 SER A O 1
ATOM 658 N N . THR A 1 90 ? -10.268 1.495 28.248 1.00 87.31 90 THR A N 1
ATOM 659 C CA . THR A 1 90 ? -9.278 0.813 27.423 1.00 87.31 90 THR A CA 1
ATOM 660 C C . THR A 1 90 ? -9.434 1.418 26.033 1.00 87.31 90 THR A C 1
ATOM 662 O O . THR A 1 90 ? -10.352 1.008 25.317 1.00 87.31 90 THR A O 1
ATOM 665 N N . PRO A 1 91 ? -8.616 2.426 25.678 1.00 88.81 91 PRO A N 1
ATOM 666 C CA . PRO A 1 91 ? -8.662 3.045 24.363 1.00 88.81 91 PRO A CA 1
ATOM 667 C C . PRO A 1 91 ? -8.276 2.027 23.286 1.00 88.81 91 PRO A C 1
ATOM 669 O O . PRO A 1 91 ? -7.388 1.192 23.498 1.00 88.81 91 PRO A O 1
ATOM 672 N N . GLY A 1 92 ? -8.961 2.080 22.152 1.00 91.69 92 GLY A N 1
ATOM 673 C CA . GLY A 1 92 ? -8.644 1.294 20.963 1.00 91.69 92 GLY A CA 1
ATOM 674 C C . GLY A 1 92 ? -9.854 1.150 20.052 1.00 91.69 92 GLY A C 1
ATOM 675 O O . GLY A 1 92 ? -10.967 1.536 20.409 1.00 91.69 92 GLY A O 1
ATOM 676 N N . CYS A 1 93 ? -9.669 0.532 18.888 1.00 95.31 93 CYS A N 1
ATOM 677 C CA . CYS A 1 93 ? -10.784 0.354 17.970 1.00 95.31 93 CYS A CA 1
ATOM 678 C C . CYS A 1 93 ? -11.881 -0.578 18.519 1.00 95.31 93 CYS A C 1
ATOM 680 O O . CYS A 1 93 ? -11.650 -1.767 18.764 1.00 95.31 93 CYS A O 1
ATOM 682 N N . THR A 1 94 ? -13.103 -0.043 18.626 1.00 94.44 94 THR A N 1
ATOM 683 C CA . THR A 1 94 ? -14.308 -0.777 19.061 1.00 94.44 94 THR A CA 1
ATOM 684 C C . THR A 1 94 ? -15.173 -1.307 17.906 1.00 94.44 94 THR A C 1
ATOM 686 O O . THR A 1 94 ? -16.114 -2.065 18.151 1.00 94.44 94 THR A O 1
ATOM 689 N N . ASP A 1 95 ? -14.872 -0.950 16.651 1.00 95.12 95 ASP A N 1
ATOM 690 C CA . ASP A 1 95 ? -15.619 -1.407 15.471 1.00 95.12 95 ASP A CA 1
ATOM 691 C C . ASP A 1 95 ? -15.202 -2.839 15.070 1.00 95.12 95 ASP A C 1
ATOM 693 O O . ASP A 1 95 ? -14.062 -3.042 14.651 1.00 95.12 95 ASP A O 1
ATOM 697 N N . PRO A 1 96 ? -16.101 -3.843 15.127 1.00 95.25 96 PRO A N 1
ATOM 698 C CA . PRO A 1 96 ? -15.784 -5.231 14.780 1.00 95.25 96 PRO A CA 1
ATOM 699 C C . PRO A 1 96 ? -15.542 -5.473 13.280 1.00 95.25 96 PRO A C 1
ATOM 701 O O . PRO A 1 96 ? -15.262 -6.607 12.890 1.00 95.25 96 PRO A O 1
ATOM 704 N N . THR A 1 97 ? -15.699 -4.454 12.431 1.00 94.50 97 THR A N 1
ATOM 705 C CA . THR A 1 97 ? -15.386 -4.499 10.995 1.00 94.50 97 THR A CA 1
ATOM 706 C C . THR A 1 97 ? -14.021 -3.899 10.652 1.00 94.50 97 THR A C 1
ATOM 708 O O . THR A 1 97 ? -13.542 -4.111 9.538 1.00 94.50 97 THR A O 1
ATOM 711 N N . ALA A 1 98 ? -13.374 -3.203 11.593 1.00 96.25 98 ALA A N 1
ATOM 712 C CA . ALA A 1 98 ? -12.037 -2.654 11.413 1.00 96.25 98 ALA A CA 1
ATOM 713 C C . ALA A 1 98 ? -10.956 -3.741 11.473 1.00 96.25 98 ALA A C 1
ATOM 715 O O . ALA A 1 98 ? -11.062 -4.723 12.214 1.00 96.25 98 ALA A O 1
ATOM 716 N N . CYS A 1 99 ? -9.868 -3.536 10.733 1.00 95.31 99 CYS A N 1
ATOM 717 C CA . CYS A 1 99 ? -8.783 -4.516 10.636 1.00 95.31 99 CYS A CA 1
ATOM 718 C C . CYS A 1 99 ? -7.953 -4.662 11.925 1.00 95.31 99 CYS A C 1
ATOM 720 O O . CYS A 1 99 ? -7.302 -5.689 12.116 1.00 95.31 99 CYS A O 1
ATOM 722 N N . ASN A 1 100 ? -8.031 -3.681 12.828 1.00 95.00 100 ASN A N 1
ATOM 723 C CA . ASN A 1 100 ? -7.377 -3.663 14.136 1.00 95.00 100 ASN A CA 1
ATOM 724 C C . ASN A 1 100 ? -8.370 -3.698 15.318 1.00 95.00 100 ASN A C 1
ATOM 726 O O . ASN A 1 100 ? -8.046 -3.239 16.415 1.00 95.00 100 ASN A O 1
ATOM 730 N N . PHE A 1 101 ? -9.577 -4.243 15.112 1.00 95.56 101 PHE A N 1
ATOM 731 C CA . PHE A 1 101 ? -10.584 -4.394 16.167 1.00 95.56 101 PHE A CA 1
ATOM 732 C C . PHE A 1 101 ? -10.008 -5.017 17.449 1.00 95.56 101 PHE A C 1
ATOM 734 O O . PHE A 1 101 ? -9.500 -6.144 17.446 1.00 95.56 101 PHE A O 1
ATOM 741 N N . ASN A 1 102 ? -10.167 -4.316 18.571 1.00 91.69 102 ASN A N 1
ATOM 742 C CA . ASN A 1 102 ? -9.735 -4.780 19.879 1.00 91.69 102 ASN A CA 1
ATOM 743 C C . ASN A 1 102 ? -10.952 -5.115 20.752 1.00 91.69 102 ASN A C 1
ATOM 745 O O . ASN A 1 102 ? -11.621 -4.233 21.280 1.00 91.69 102 ASN A O 1
ATOM 749 N N . TYR A 1 103 ? -11.197 -6.406 20.987 1.00 88.25 103 TYR A N 1
ATOM 750 C CA . TYR A 1 103 ? -12.312 -6.870 21.826 1.00 88.25 103 TYR A CA 1
ATOM 751 C C . TYR A 1 103 ? -12.219 -6.453 23.310 1.00 88.25 103 TYR A C 1
ATOM 753 O O . TYR A 1 103 ? -13.190 -6.627 24.047 1.00 88.25 103 TYR A O 1
ATOM 761 N N . LEU A 1 104 ? -11.061 -5.949 23.757 1.00 85.25 104 LEU A N 1
ATOM 762 C CA . LEU A 1 104 ? -10.859 -5.375 25.091 1.00 85.25 104 LEU A CA 1
ATOM 763 C C . LEU A 1 104 ? -11.057 -3.853 25.122 1.00 85.25 104 LEU A C 1
ATOM 765 O O . LEU A 1 104 ? -11.077 -3.288 26.216 1.00 85.25 104 LEU A O 1
ATOM 769 N N . ALA A 1 105 ? -11.178 -3.188 23.967 1.00 89.00 105 ALA A N 1
ATOM 770 C CA . ALA A 1 105 ? -11.426 -1.755 23.916 1.00 89.00 105 ALA A CA 1
ATOM 771 C C . ALA A 1 105 ? -12.841 -1.442 24.419 1.00 89.00 105 ALA A C 1
ATOM 773 O O . ALA A 1 105 ? -13.832 -2.031 23.982 1.00 89.00 105 ALA A O 1
ATOM 774 N N . THR A 1 106 ? -12.921 -0.510 25.362 1.00 87.31 106 THR A N 1
ATOM 775 C CA . THR A 1 106 ? -14.174 -0.032 25.968 1.00 87.31 106 THR A CA 1
ATOM 776 C C . THR A 1 106 ? -14.505 1.395 25.543 1.00 87.31 106 THR A C 1
ATOM 778 O O . THR A 1 106 ? -15.652 1.820 25.681 1.00 87.31 106 THR A O 1
ATOM 781 N N . GLU A 1 107 ? -13.527 2.113 24.984 1.00 89.12 107 GLU A N 1
ATOM 782 C CA . GLU A 1 107 ? -13.657 3.466 24.453 1.00 89.12 107 GLU A CA 1
ATOM 783 C C . GLU A 1 107 ? -12.965 3.535 23.087 1.00 89.12 107 GLU A C 1
ATOM 785 O O . GLU A 1 107 ? -11.810 3.131 22.955 1.00 89.12 107 GLU A O 1
ATOM 790 N N . ASP A 1 108 ? -13.677 4.038 22.075 1.00 92.56 108 ASP A N 1
ATOM 791 C CA . ASP A 1 108 ? -13.114 4.263 20.742 1.00 92.56 108 ASP A CA 1
ATOM 792 C C . ASP A 1 108 ? -12.161 5.462 20.776 1.00 92.56 108 ASP A C 1
ATOM 794 O O . ASP A 1 108 ? -12.572 6.589 21.065 1.00 92.56 108 ASP A O 1
ATOM 798 N N . ASP A 1 109 ? -10.887 5.215 20.485 1.00 92.56 109 ASP A N 1
ATOM 799 C CA . ASP A 1 109 ? -9.846 6.241 20.385 1.00 92.56 109 ASP A CA 1
ATOM 800 C C . ASP A 1 109 ? -9.716 6.824 18.968 1.00 92.56 109 ASP A C 1
ATOM 802 O O . ASP A 1 109 ? -8.868 7.684 18.719 1.00 92.56 109 ASP A O 1
ATOM 806 N N . GLY A 1 110 ? -10.565 6.378 18.038 1.00 92.19 110 GLY A N 1
ATOM 807 C CA . GLY A 1 110 ? -10.566 6.790 16.642 1.00 92.19 110 GLY A CA 1
ATOM 808 C C . GLY A 1 110 ? -9.521 6.082 15.781 1.00 92.19 110 GLY A C 1
ATOM 809 O O . GLY A 1 110 ? -9.418 6.412 14.602 1.00 92.19 110 GLY A O 1
ATOM 810 N N . THR A 1 111 ? -8.767 5.113 16.317 1.00 95.31 111 THR A N 1
ATOM 811 C CA . THR A 1 111 ? -7.730 4.365 15.575 1.00 95.31 111 THR A CA 1
ATOM 812 C C . THR A 1 111 ? -8.280 3.212 14.730 1.00 95.31 111 THR A C 1
ATOM 814 O O . THR A 1 111 ? -7.506 2.409 14.218 1.00 95.31 111 THR A O 1
ATOM 817 N N . CYS A 1 112 ? -9.600 3.105 14.538 1.00 95.81 112 CYS A N 1
ATOM 818 C CA . CYS A 1 112 ? -10.193 2.054 13.710 1.00 95.81 112 CYS A CA 1
ATOM 819 C C . CYS A 1 112 ? -9.675 2.072 12.264 1.00 95.81 112 CYS A C 1
ATOM 821 O O . CYS A 1 112 ? -9.988 2.969 11.475 1.00 95.81 112 CYS A O 1
ATOM 823 N N . GLY A 1 113 ? -8.884 1.049 11.936 1.00 95.31 113 GLY A N 1
ATOM 824 C CA . GLY A 1 113 ? -8.222 0.876 10.652 1.00 95.31 113 GLY A CA 1
ATOM 825 C C . GLY A 1 113 ? -9.113 0.287 9.565 1.00 95.31 113 GLY A C 1
ATOM 826 O O . GLY A 1 113 ? -10.051 -0.472 9.825 1.00 95.31 113 GLY A O 1
ATOM 827 N N . VAL A 1 114 ? -8.772 0.612 8.321 1.00 95.19 114 VAL A N 1
ATOM 828 C CA . VAL A 1 114 ? -9.443 0.133 7.110 1.00 95.19 114 VAL A CA 1
ATOM 829 C C . VAL A 1 114 ? -8.467 -0.736 6.321 1.00 95.19 114 VAL A C 1
ATOM 831 O O . VAL A 1 114 ? -7.299 -0.386 6.168 1.00 95.19 114 VAL A O 1
ATOM 834 N N . THR A 1 115 ? -8.940 -1.872 5.815 1.00 94.94 115 THR A N 1
ATOM 835 C CA . THR A 1 115 ? -8.153 -2.716 4.909 1.00 94.94 115 THR A CA 1
ATOM 836 C C . THR A 1 115 ? -8.088 -2.092 3.517 1.00 94.94 115 THR A C 1
ATOM 838 O O . THR A 1 115 ? -9.127 -1.711 2.972 1.00 94.94 115 THR A O 1
ATOM 841 N N . ASP A 1 116 ? -6.889 -2.004 2.947 1.00 93.69 116 ASP A N 1
ATOM 842 C CA . ASP A 1 116 ? -6.664 -1.492 1.591 1.00 93.69 116 ASP A CA 1
ATOM 843 C C . ASP A 1 116 ? -6.771 -2.591 0.507 1.00 93.69 116 ASP A C 1
ATOM 845 O O . ASP A 1 116 ? -7.070 -3.753 0.803 1.00 93.69 116 ASP A O 1
ATOM 849 N N . ASP A 1 117 ? -6.569 -2.245 -0.770 1.00 90.75 117 ASP A N 1
ATOM 850 C CA . ASP A 1 117 ? -6.699 -3.204 -1.882 1.00 90.75 117 ASP A CA 1
ATOM 851 C C . ASP A 1 117 ? -5.594 -4.282 -1.867 1.00 90.75 117 ASP A C 1
ATOM 853 O O . ASP A 1 117 ? -5.757 -5.348 -2.466 1.00 90.75 117 ASP A O 1
ATOM 857 N N . CYS A 1 118 ? -4.493 -4.038 -1.146 1.00 91.44 118 CYS A N 1
ATOM 858 C CA . CYS A 1 118 ? -3.411 -4.995 -0.912 1.00 91.44 118 CYS A CA 1
ATOM 859 C C . CYS A 1 118 ? -3.690 -5.951 0.258 1.00 91.44 118 CYS A C 1
ATOM 861 O O . CYS A 1 118 ? -2.876 -6.833 0.531 1.00 91.44 118 CYS A O 1
ATOM 863 N N . ALA A 1 119 ? -4.845 -5.807 0.916 1.00 92.19 119 ALA A N 1
ATOM 864 C CA . ALA A 1 119 ? -5.227 -6.482 2.151 1.00 92.19 119 ALA A CA 1
ATOM 865 C C . ALA A 1 119 ? -4.393 -6.096 3.392 1.00 92.19 119 ALA A C 1
ATOM 867 O O . ALA A 1 119 ? -4.457 -6.796 4.406 1.00 92.19 119 ALA A O 1
ATOM 868 N N . GLU A 1 120 ? -3.674 -4.970 3.352 1.00 93.50 120 GLU A N 1
ATOM 869 C CA . GLU A 1 120 ? -2.948 -4.443 4.509 1.00 93.50 120 GLU A CA 1
ATOM 870 C C . GLU A 1 120 ? -3.863 -3.601 5.406 1.00 93.50 120 GLU A C 1
ATOM 872 O O . GLU A 1 120 ? -4.828 -2.980 4.951 1.00 93.50 120 GLU A O 1
ATOM 877 N N . CYS A 1 121 ? -3.578 -3.592 6.710 1.00 94.38 121 CYS A N 1
ATOM 878 C CA . CYS A 1 121 ? -4.342 -2.812 7.681 1.00 94.38 121 CYS A CA 1
ATOM 879 C C . CYS A 1 121 ? -3.785 -1.389 7.775 1.00 94.38 121 CYS A C 1
ATOM 881 O O . CYS A 1 121 ? -2.721 -1.170 8.351 1.00 94.38 121 CYS A O 1
ATOM 883 N N . GLN A 1 122 ? -4.512 -0.423 7.217 1.00 94.69 122 GLN A N 1
ATOM 884 C CA . GLN A 1 122 ? -4.164 0.990 7.300 1.00 94.69 122 GLN A CA 1
ATOM 885 C C . GLN A 1 122 ? -4.843 1.574 8.544 1.00 94.69 122 GLN A C 1
ATOM 887 O O . GLN A 1 122 ? -6.071 1.632 8.617 1.00 94.69 122 GLN A O 1
ATOM 892 N N . GLU A 1 123 ? -4.057 1.984 9.538 1.00 95.00 123 GLU A N 1
ATOM 893 C CA . GLU A 1 123 ? -4.553 2.596 10.778 1.00 95.00 123 GLU A CA 1
ATOM 894 C C . GLU A 1 123 ? -4.499 4.132 10.695 1.00 95.00 123 GLU A C 1
ATOM 896 O O . GLU A 1 123 ? -3.530 4.669 10.153 1.00 95.00 123 GLU A O 1
ATOM 901 N N . PRO A 1 124 ? -5.488 4.865 11.243 1.00 95.31 124 PRO A N 1
ATOM 902 C CA . PRO A 1 124 ? -5.417 6.309 11.439 1.00 95.31 124 PRO A CA 1
ATOM 903 C C . PRO A 1 124 ? -4.170 6.732 12.217 1.00 95.31 124 PRO A C 1
ATOM 905 O O . PRO A 1 124 ? -3.745 6.061 13.160 1.00 95.31 124 PRO A O 1
ATOM 908 N N . PHE A 1 125 ? -3.587 7.866 11.833 1.00 94.62 125 PHE A N 1
ATOM 909 C CA . PHE A 1 125 ? -2.320 8.323 12.396 1.00 94.62 125 PHE A CA 1
ATOM 910 C C . PHE A 1 125 ? -2.243 9.840 12.559 1.00 94.62 125 PHE A C 1
ATOM 912 O O . PHE A 1 125 ? -2.897 10.616 11.860 1.00 94.62 125 PHE A O 1
ATOM 919 N N . CYS A 1 126 ? -1.371 10.268 13.469 1.00 95.06 126 CYS A N 1
ATOM 920 C CA . CYS A 1 126 ? -0.986 11.660 13.619 1.00 95.06 126 CYS A CA 1
ATOM 921 C C . CYS A 1 126 ? 0.252 11.969 12.768 1.00 95.06 126 CYS A C 1
ATOM 923 O O . CYS A 1 126 ? 1.274 11.282 12.860 1.00 95.06 126 CYS A O 1
ATOM 925 N N . TYR A 1 127 ? 0.158 13.017 11.955 1.00 94.44 127 TYR A N 1
ATOM 926 C CA . TYR A 1 127 ? 1.171 13.443 10.996 1.00 94.44 127 TYR A CA 1
ATOM 927 C C . TYR A 1 127 ? 1.767 14.804 11.364 1.00 94.44 127 TYR A C 1
ATOM 929 O O . TYR A 1 127 ? 1.043 15.772 11.623 1.00 94.44 127 TYR A O 1
ATOM 937 N N . ASP A 1 128 ? 3.097 14.891 11.330 1.00 94.75 128 ASP A N 1
ATOM 938 C CA . ASP A 1 128 ? 3.840 16.135 11.509 1.00 94.75 128 ASP A CA 1
ATOM 939 C C . ASP A 1 128 ? 4.150 16.794 10.148 1.00 94.75 128 ASP A C 1
ATOM 941 O O . ASP A 1 128 ? 5.020 16.315 9.417 1.00 94.75 128 ASP A O 1
ATOM 945 N N . PRO A 1 129 ? 3.515 17.930 9.797 1.00 91.88 129 PRO A N 1
ATOM 946 C CA . PRO A 1 129 ? 3.756 18.618 8.528 1.00 91.88 129 PRO A CA 1
ATOM 947 C C . PRO A 1 129 ? 5.100 19.370 8.461 1.00 91.88 129 PRO A C 1
ATOM 949 O O . PRO A 1 129 ? 5.415 19.941 7.418 1.00 91.88 129 PRO A O 1
ATOM 952 N N . VAL A 1 130 ? 5.871 19.423 9.553 1.00 93.69 130 VAL A N 1
ATOM 953 C CA . VAL A 1 130 ? 7.201 20.051 9.625 1.00 93.69 130 VAL A CA 1
ATOM 954 C C . VAL A 1 130 ? 8.311 19.012 9.471 1.00 93.69 130 VAL A C 1
ATOM 956 O O . VAL A 1 130 ? 9.295 19.277 8.780 1.00 93.69 130 VAL A O 1
ATOM 959 N N . THR A 1 131 ? 8.178 17.845 10.109 1.00 95.31 131 THR A N 1
ATOM 960 C CA . THR A 1 131 ? 9.192 16.772 10.045 1.00 95.31 131 THR A CA 1
ATOM 961 C C . THR A 1 131 ? 8.842 15.631 9.090 1.00 95.31 131 THR A C 1
ATOM 963 O O . THR A 1 131 ? 9.708 14.803 8.814 1.00 95.31 131 THR A O 1
ATOM 966 N N . HIS A 1 132 ? 7.610 15.592 8.569 1.00 90.00 132 HIS A N 1
ATOM 967 C CA . HIS A 1 132 ? 7.029 14.472 7.815 1.00 90.00 132 HIS A CA 1
ATOM 968 C C . HIS A 1 132 ? 6.979 13.144 8.599 1.00 90.00 132 HIS A C 1
ATOM 970 O O . HIS A 1 132 ? 6.857 12.073 8.006 1.00 90.00 132 HIS A O 1
ATOM 976 N N . ALA A 1 133 ? 7.068 13.197 9.933 1.00 91.62 133 ALA A N 1
ATOM 977 C CA . ALA A 1 133 ? 6.947 12.025 10.791 1.00 91.62 133 ALA A CA 1
ATOM 978 C C . ALA A 1 133 ? 5.484 11.574 10.951 1.00 91.62 133 ALA A C 1
ATOM 980 O O . ALA A 1 133 ? 4.557 12.385 10.952 1.00 91.62 133 ALA A O 1
ATOM 981 N N . VAL A 1 134 ? 5.308 10.267 11.140 1.00 92.50 134 VAL A N 1
ATOM 982 C CA . VAL A 1 134 ? 4.031 9.601 11.422 1.00 92.50 134 VAL A CA 1
ATOM 983 C C . VAL A 1 134 ? 4.101 8.971 12.810 1.00 92.50 134 VAL A C 1
ATOM 985 O O . VAL A 1 134 ? 5.109 8.354 13.162 1.00 92.50 134 VAL A O 1
ATOM 988 N N . SER A 1 135 ? 3.034 9.113 13.593 1.00 93.31 135 SER A N 1
ATOM 989 C CA . SER A 1 135 ? 2.882 8.466 14.899 1.00 93.31 135 SER A CA 1
ATOM 990 C C . SER A 1 135 ? 1.480 7.882 15.067 1.00 93.31 135 SER A C 1
ATOM 992 O O . SER A 1 135 ? 0.487 8.537 14.754 1.00 93.31 135 SER A O 1
ATOM 994 N N . TYR A 1 136 ? 1.414 6.649 15.568 1.00 91.94 136 TYR A N 1
ATOM 995 C CA . TYR A 1 136 ? 0.167 5.950 15.871 1.00 91.94 136 TYR A CA 1
ATOM 996 C C . TYR A 1 136 ? -0.205 6.239 17.327 1.00 91.94 136 TYR A C 1
ATOM 998 O O . TYR A 1 136 ? 0.441 5.755 18.257 1.00 91.94 136 TYR A O 1
ATOM 1006 N N . VAL A 1 137 ? -1.193 7.111 17.496 1.00 91.69 137 VAL A N 1
ATOM 1007 C CA . VAL A 1 137 ? -1.758 7.580 18.768 1.00 91.69 137 VAL A CA 1
ATOM 1008 C C . VAL A 1 137 ? -3.264 7.762 18.576 1.00 91.69 137 VAL A C 1
ATOM 1010 O O . VAL A 1 137 ? -3.717 7.857 17.435 1.00 91.69 137 VAL A O 1
ATOM 1013 N N . GLY A 1 138 ? -4.039 7.838 19.659 1.00 91.12 138 GLY A N 1
ATOM 1014 C CA . GLY A 1 138 ? -5.469 8.140 19.567 1.00 91.12 138 GLY A CA 1
ATOM 1015 C C . GLY A 1 138 ? -5.734 9.521 18.956 1.00 91.12 138 GLY A C 1
ATOM 1016 O O . GLY A 1 138 ? -4.905 10.430 19.047 1.00 91.12 138 GLY A O 1
ATOM 1017 N N . ALA A 1 139 ? -6.922 9.717 18.383 1.00 91.44 139 ALA A N 1
ATOM 1018 C CA . ALA A 1 139 ? -7.322 10.982 17.763 1.00 91.44 139 ALA A CA 1
ATOM 1019 C C . ALA A 1 139 ? -7.279 12.172 18.745 1.00 91.44 139 ALA A C 1
ATOM 1021 O O . ALA A 1 139 ? -7.020 13.305 18.340 1.00 91.44 139 ALA A O 1
ATOM 1022 N N . SER A 1 140 ? -7.509 11.918 20.040 1.00 90.81 140 SER A N 1
ATOM 1023 C CA . SER A 1 140 ? -7.395 12.902 21.128 1.00 90.81 140 SER A CA 1
ATOM 1024 C C . SER A 1 140 ? -5.961 13.314 21.454 1.00 90.81 140 SER A C 1
ATOM 1026 O O . SER A 1 140 ? -5.754 14.390 22.012 1.00 90.81 140 SER A O 1
ATOM 1028 N N . ASP A 1 141 ? -4.995 12.460 21.119 1.00 93.62 141 ASP A N 1
ATOM 1029 C CA . ASP A 1 141 ? -3.589 12.574 21.511 1.00 93.62 141 ASP A CA 1
ATOM 1030 C C . ASP A 1 141 ? -2.727 13.111 20.353 1.00 93.62 141 ASP A C 1
ATOM 1032 O O . ASP A 1 141 ? -1.513 13.277 20.481 1.00 93.62 141 ASP A O 1
ATOM 1036 N N . CYS A 1 142 ? -3.354 13.405 19.209 1.00 94.88 142 CYS A N 1
ATOM 1037 C CA . CYS A 1 142 ? -2.710 14.030 18.068 1.00 94.88 142 CYS A CA 1
ATOM 1038 C C . CYS A 1 142 ? -2.661 15.560 18.210 1.00 94.88 142 CYS A C 1
ATOM 1040 O O . CYS A 1 142 ? -3.611 16.266 17.877 1.00 94.88 142 CYS A O 1
ATOM 1042 N N . ASP A 1 143 ? -1.503 16.086 18.616 1.00 93.00 143 ASP A N 1
ATOM 1043 C CA . ASP A 1 143 ? -1.231 17.533 18.689 1.00 93.00 143 ASP A CA 1
ATOM 1044 C C . ASP A 1 143 ? -1.104 18.225 17.305 1.00 93.00 143 ASP A C 1
ATOM 1046 O O . ASP A 1 143 ? -0.936 19.447 17.236 1.00 93.00 143 ASP A O 1
ATOM 1050 N N . LEU A 1 144 ? -1.122 17.466 16.198 1.00 92.88 144 LEU A N 1
ATOM 1051 C CA . LEU A 1 144 ? -0.783 17.929 14.842 1.00 92.88 144 LEU A CA 1
ATOM 1052 C C . LEU A 1 144 ? -1.904 17.625 13.825 1.00 92.88 144 LEU A C 1
ATOM 1054 O O . LEU A 1 144 ? -3.054 18.002 14.044 1.00 92.88 144 LEU A O 1
ATOM 1058 N N . VAL A 1 145 ? -1.588 17.032 12.667 1.00 93.62 145 VAL A N 1
ATOM 1059 C CA . VAL A 1 145 ? -2.583 16.719 11.629 1.00 93.62 145 VAL A CA 1
ATOM 1060 C C . VAL A 1 145 ? -3.062 15.286 11.811 1.00 93.62 145 VAL A C 1
ATOM 1062 O O . VAL A 1 145 ? -2.309 14.346 11.577 1.00 93.62 145 VAL A O 1
ATOM 1065 N N . TRP A 1 146 ? -4.324 15.117 12.194 1.00 95.06 146 TRP A N 1
ATOM 1066 C CA . TRP A 1 146 ? -4.963 13.806 12.250 1.00 95.06 146 TRP A CA 1
ATOM 1067 C C . TRP A 1 146 ? -5.356 13.323 10.848 1.00 95.06 146 TRP A C 1
ATOM 1069 O O . TRP A 1 146 ? -6.097 14.010 10.140 1.00 95.06 146 TRP A O 1
ATOM 1079 N N . VAL A 1 147 ? -4.883 12.140 10.456 1.00 95.19 147 VAL A N 1
ATOM 1080 C CA . VAL A 1 147 ? -5.329 11.422 9.254 1.00 95.19 147 VAL A CA 1
ATOM 1081 C C . VAL A 1 147 ? -6.294 10.328 9.704 1.00 95.19 147 VAL A C 1
ATOM 1083 O O . VAL A 1 147 ? -5.891 9.206 10.000 1.00 95.19 147 VAL A O 1
ATOM 1086 N N . GLY A 1 148 ? -7.574 10.697 9.807 1.00 93.44 148 GLY A N 1
ATOM 1087 C CA . GLY A 1 148 ? -8.666 9.798 10.183 1.00 93.44 148 GLY A CA 1
ATOM 1088 C C . GLY A 1 148 ? -8.998 8.760 9.109 1.00 93.44 148 GLY A C 1
ATOM 1089 O O . GLY A 1 148 ? -8.540 8.849 7.966 1.00 93.44 148 GLY A O 1
ATOM 1090 N N . SER A 1 149 ? -9.835 7.782 9.465 1.00 90.88 149 SER A N 1
ATOM 1091 C CA . SER A 1 149 ? -10.226 6.676 8.580 1.00 90.88 149 SER A CA 1
ATOM 1092 C C . SER A 1 149 ? -10.909 7.142 7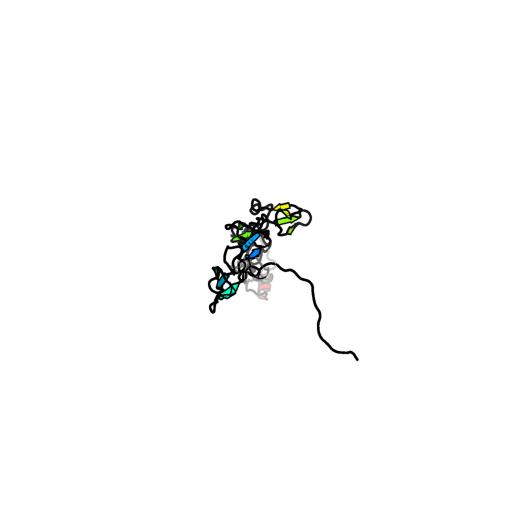.288 1.00 90.88 149 SER A C 1
ATOM 1094 O O . SER A 1 149 ? -10.747 6.518 6.241 1.00 90.88 149 SER A O 1
ATOM 1096 N N . GLU A 1 150 ? -11.576 8.298 7.312 1.00 89.50 150 GLU A N 1
ATOM 1097 C CA . GLU A 1 150 ? -12.162 8.951 6.139 1.00 89.50 150 GLU A CA 1
ATOM 1098 C C . GLU A 1 150 ? -11.133 9.520 5.142 1.00 89.50 150 GLU A C 1
ATOM 1100 O O . GLU A 1 150 ? -11.492 9.835 4.007 1.00 89.50 150 GLU A O 1
ATOM 1105 N N . ASN A 1 151 ? -9.866 9.647 5.549 1.00 93.06 151 ASN A N 1
ATOM 1106 C CA . ASN A 1 151 ? -8.762 10.172 4.744 1.00 93.06 151 ASN A CA 1
ATOM 1107 C C . ASN A 1 151 ? -7.652 9.141 4.465 1.00 93.06 151 ASN A C 1
ATOM 1109 O O . ASN A 1 151 ? -6.740 9.445 3.697 1.00 93.06 151 ASN A O 1
ATOM 1113 N N . LEU A 1 152 ? -7.723 7.925 5.019 1.00 92.62 152 LEU A N 1
ATOM 1114 C CA . LEU A 1 152 ? -6.711 6.885 4.787 1.00 92.62 152 LEU A CA 1
ATOM 1115 C C . LEU A 1 152 ? -6.585 6.469 3.320 1.00 92.62 152 LEU A C 1
ATOM 1117 O O . LEU A 1 152 ? -5.483 6.158 2.888 1.00 92.62 152 LEU A O 1
ATOM 1121 N N . SER A 1 153 ? -7.675 6.504 2.551 1.00 91.56 153 SER A N 1
ATOM 1122 C CA . SER A 1 153 ? -7.688 6.181 1.117 1.00 91.56 153 SER A CA 1
ATOM 1123 C C . SER A 1 153 ? -7.373 7.369 0.201 1.00 91.56 153 SER A C 1
ATOM 1125 O O . SER A 1 153 ? -7.475 7.257 -1.020 1.00 91.56 153 SER A O 1
ATOM 1127 N N . ASN A 1 154 ? -7.001 8.523 0.764 1.00 90.50 154 ASN A N 1
ATOM 1128 C CA . ASN A 1 154 ? -6.613 9.714 0.013 1.00 90.50 154 ASN A CA 1
ATOM 1129 C C . ASN A 1 154 ? -5.087 9.707 -0.216 1.00 90.50 154 ASN A C 1
ATOM 1131 O O . ASN A 1 154 ? -4.348 9.967 0.740 1.00 90.50 154 ASN A O 1
ATOM 1135 N N . PRO A 1 155 ? -4.585 9.502 -1.453 1.00 85.25 155 PRO A N 1
ATOM 1136 C CA . PRO A 1 155 ? -3.145 9.382 -1.715 1.00 85.25 155 PRO A CA 1
ATOM 1137 C C . PRO A 1 155 ? -2.336 10.641 -1.371 1.00 85.25 155 PRO A C 1
ATOM 1139 O O . PRO A 1 155 ? -1.121 10.578 -1.201 1.00 85.25 155 PRO A O 1
ATOM 1142 N N . GLN A 1 156 ? -2.992 11.802 -1.249 1.00 85.88 156 GLN A N 1
ATOM 1143 C CA . GLN A 1 156 ? -2.346 13.047 -0.822 1.00 85.88 156 GLN A CA 1
ATOM 1144 C C . GLN A 1 156 ? -2.185 13.167 0.704 1.00 85.88 156 GLN A C 1
ATOM 1146 O O . GLN A 1 156 ? -1.511 14.090 1.160 1.00 85.88 156 GLN A O 1
ATOM 1151 N N . MET A 1 157 ? -2.822 12.291 1.489 1.00 86.50 157 MET A N 1
ATOM 1152 C CA . MET A 1 157 ? -2.781 12.295 2.959 1.00 86.50 157 MET A CA 1
ATOM 1153 C C . MET A 1 157 ? -2.161 11.018 3.532 1.00 86.50 157 MET A C 1
ATOM 1155 O O . MET A 1 157 ? -1.433 11.104 4.517 1.00 86.50 157 MET A O 1
ATOM 1159 N N . ASN A 1 158 ? -2.380 9.868 2.892 1.00 89.75 158 ASN A N 1
ATOM 1160 C CA . ASN A 1 158 ? -1.715 8.611 3.213 1.00 89.75 158 ASN A CA 1
ATOM 1161 C C . ASN A 1 158 ? -0.922 8.094 1.995 1.00 89.75 158 ASN A C 1
ATOM 1163 O O . ASN A 1 158 ? -1.513 7.493 1.096 1.00 89.75 158 ASN A O 1
ATOM 1167 N N . PRO A 1 159 ? 0.409 8.288 1.950 1.00 85.00 159 PRO A N 1
ATOM 1168 C CA . PRO A 1 159 ? 1.245 7.756 0.874 1.00 85.00 159 PRO A CA 1
ATOM 1169 C C . PRO A 1 159 ? 1.465 6.235 0.964 1.00 85.00 159 PRO A C 1
ATOM 1171 O O . PRO A 1 159 ? 2.047 5.670 0.042 1.00 85.00 159 PRO A O 1
ATOM 1174 N N . ASN A 1 160 ? 1.028 5.582 2.049 1.00 87.94 160 ASN A N 1
ATOM 1175 C CA . ASN A 1 160 ? 1.170 4.137 2.254 1.00 87.94 160 ASN A CA 1
ATOM 1176 C C . ASN A 1 160 ? -0.068 3.346 1.795 1.00 87.94 160 ASN A C 1
ATOM 1178 O O . ASN A 1 160 ? -0.057 2.117 1.844 1.00 87.94 160 ASN A O 1
ATOM 1182 N N . TRP A 1 161 ? -1.145 4.019 1.369 1.00 91.31 161 TRP A N 1
ATOM 1183 C CA . TRP A 1 161 ? -2.340 3.339 0.868 1.00 91.31 161 TRP A CA 1
ATOM 1184 C C . TRP A 1 161 ? -2.008 2.557 -0.406 1.00 91.31 161 TRP A C 1
ATOM 1186 O O . TRP A 1 161 ? -1.532 3.141 -1.379 1.00 91.31 161 TRP A O 1
ATOM 1196 N N . ASN A 1 162 ? -2.264 1.248 -0.399 1.00 89.12 162 ASN A N 1
ATOM 1197 C CA . ASN A 1 162 ? -1.895 0.303 -1.454 1.00 89.12 162 ASN A CA 1
ATOM 1198 C C . ASN A 1 162 ? -0.378 0.182 -1.749 1.00 89.12 162 ASN A C 1
ATOM 1200 O O . ASN A 1 162 ? 0.004 -0.499 -2.702 1.00 89.12 162 ASN A O 1
ATOM 1204 N N . SER A 1 163 ? 0.524 0.768 -0.950 1.00 86.50 163 SER A N 1
ATOM 1205 C CA . SER A 1 163 ? 1.964 0.754 -1.278 1.00 86.50 163 SER A CA 1
ATOM 1206 C C . SER A 1 163 ? 2.610 -0.634 -1.151 1.00 86.50 163 SER A C 1
ATOM 1208 O O . SER A 1 163 ? 3.684 -0.868 -1.693 1.00 86.50 163 SER A O 1
ATOM 1210 N N . ALA A 1 164 ? 1.982 -1.566 -0.427 1.00 85.94 164 ALA A N 1
ATOM 1211 C CA . ALA A 1 164 ? 2.504 -2.918 -0.212 1.00 85.94 164 ALA A CA 1
ATOM 1212 C C . ALA A 1 164 ? 2.347 -3.855 -1.427 1.00 85.94 164 ALA A C 1
ATOM 1214 O O . ALA A 1 164 ? 3.045 -4.867 -1.509 1.00 85.94 164 ALA A O 1
ATOM 1215 N N . CYS A 1 165 ? 1.445 -3.531 -2.358 1.00 85.44 165 CYS A N 1
ATOM 1216 C CA . CYS A 1 165 ? 1.249 -4.263 -3.613 1.00 85.44 165 CYS A CA 1
ATOM 1217 C C . CYS A 1 165 ? 1.385 -3.383 -4.864 1.00 85.44 165 CYS A C 1
ATOM 1219 O O . CYS A 1 165 ? 1.125 -3.862 -5.969 1.00 85.44 165 CYS A O 1
ATOM 1221 N N . GLU A 1 166 ? 1.845 -2.138 -4.701 1.00 85.56 166 GLU A N 1
ATOM 1222 C CA . GLU A 1 166 ? 2.303 -1.293 -5.801 1.00 85.56 166 GLU A CA 1
ATOM 1223 C C . GLU A 1 166 ? 3.405 -2.032 -6.571 1.00 85.56 166 GLU A C 1
ATOM 1225 O O . GLU A 1 166 ? 4.431 -2.437 -6.016 1.00 85.56 166 GLU A O 1
ATOM 1230 N N . VAL A 1 167 ? 3.171 -2.270 -7.861 1.00 87.62 167 VAL A N 1
ATOM 1231 C CA . VAL A 1 167 ? 4.134 -2.991 -8.693 1.00 87.62 167 VAL A CA 1
ATOM 1232 C C . VAL A 1 167 ? 5.202 -2.009 -9.155 1.00 87.62 167 VAL A C 1
ATOM 1234 O O . VAL A 1 167 ? 4.976 -1.197 -10.051 1.00 87.62 167 VAL A O 1
ATOM 1237 N N . GLU A 1 168 ? 6.380 -2.104 -8.556 1.00 91.75 168 GLU A N 1
ATOM 1238 C CA . GLU A 1 168 ? 7.560 -1.354 -8.978 1.00 91.75 168 GLU A CA 1
ATOM 1239 C C . GLU A 1 168 ? 8.294 -2.047 -10.142 1.00 91.75 168 GLU A C 1
ATOM 1241 O O . GLU A 1 168 ? 8.371 -3.278 -10.218 1.00 91.75 168 GLU A O 1
ATOM 1246 N N . GLY A 1 169 ? 8.824 -1.249 -11.071 1.00 94.69 169 GLY A N 1
ATOM 1247 C CA . GLY A 1 169 ? 9.649 -1.719 -12.185 1.00 94.69 169 GLY A CA 1
ATOM 1248 C C . GLY A 1 169 ? 9.743 -0.702 -13.322 1.00 94.69 169 GLY A C 1
ATOM 1249 O O . GLY A 1 169 ? 9.024 0.295 -13.342 1.00 94.69 169 GLY A O 1
ATOM 1250 N N . CYS A 1 170 ? 10.598 -0.962 -14.312 1.00 97.44 170 CYS A N 1
ATOM 1251 C CA . CYS A 1 170 ? 10.784 -0.032 -15.424 1.00 97.44 170 CYS A CA 1
ATOM 1252 C C . CYS A 1 170 ? 9.494 0.182 -16.242 1.00 97.44 170 CYS A C 1
ATOM 1254 O O . CYS A 1 170 ? 9.016 -0.736 -16.916 1.00 97.44 170 CYS A O 1
ATOM 1256 N N . MET A 1 171 ? 8.970 1.412 -16.266 1.00 96.88 171 MET A N 1
ATOM 1257 C CA . MET A 1 171 ? 7.694 1.744 -16.926 1.00 96.88 171 MET A CA 1
ATOM 1258 C C . MET A 1 171 ? 7.810 2.029 -18.435 1.00 96.88 171 MET A C 1
ATOM 1260 O O . MET A 1 171 ? 6.800 2.259 -19.105 1.00 96.88 171 MET A O 1
ATOM 1264 N N . TYR A 1 172 ? 9.021 2.056 -18.995 1.00 96.31 172 TYR A N 1
ATOM 1265 C CA . TYR A 1 172 ? 9.274 2.540 -20.355 1.00 96.31 172 TYR A CA 1
ATOM 1266 C C . TYR A 1 172 ? 9.284 1.395 -21.386 1.00 96.31 172 TYR A C 1
ATOM 1268 O O . TYR A 1 172 ? 10.209 0.587 -21.364 1.00 96.31 172 TYR A O 1
ATOM 1276 N N . PRO A 1 173 ? 8.357 1.348 -22.371 1.00 96.00 173 PRO A N 1
ATOM 1277 C CA . PRO A 1 173 ? 8.265 0.237 -23.334 1.00 96.00 173 PRO A CA 1
ATOM 1278 C C . PRO A 1 173 ? 9.464 0.053 -24.277 1.00 96.00 173 PRO A C 1
ATOM 1280 O O . PRO A 1 173 ? 9.502 -0.912 -25.035 1.00 96.00 173 PRO A O 1
ATOM 1283 N N . THR A 1 174 ? 10.410 0.995 -24.285 1.00 94.06 174 THR A N 1
ATOM 1284 C CA . THR A 1 174 ? 11.663 0.926 -25.054 1.00 94.06 174 THR A CA 1
ATOM 1285 C C . THR A 1 174 ? 12.857 0.450 -24.222 1.00 94.06 174 THR A C 1
ATOM 1287 O O . THR A 1 174 ? 13.967 0.424 -24.744 1.00 94.06 174 THR A O 1
ATOM 1290 N N . ALA A 1 175 ? 12.658 0.122 -22.943 1.00 96.94 175 ALA A N 1
ATOM 1291 C CA . ALA A 1 175 ? 13.683 -0.461 -22.086 1.00 96.94 175 ALA A CA 1
ATOM 1292 C C . ALA A 1 175 ? 13.711 -1.989 -22.218 1.00 96.94 175 ALA A C 1
ATOM 1294 O O . ALA A 1 175 ? 12.686 -2.642 -22.419 1.00 96.94 175 ALA A O 1
ATOM 1295 N N . CYS A 1 176 ? 14.894 -2.561 -22.040 1.00 95.94 176 CYS A N 1
ATOM 1296 C CA . CYS A 1 176 ? 15.155 -3.993 -22.126 1.00 95.94 176 CYS A CA 1
ATOM 1297 C C . CYS A 1 176 ? 14.469 -4.807 -21.020 1.00 95.94 176 CYS A C 1
ATOM 1299 O O . CYS A 1 176 ? 14.098 -5.959 -21.236 1.00 95.94 176 CYS A O 1
ATOM 1301 N N . ASN A 1 177 ? 14.272 -4.198 -19.850 1.00 95.94 177 ASN A N 1
ATOM 1302 C CA . ASN A 1 177 ? 13.603 -4.772 -18.684 1.00 95.94 177 ASN A CA 1
ATOM 1303 C C . ASN A 1 177 ? 12.220 -4.143 -18.421 1.00 95.94 177 ASN A C 1
ATOM 1305 O O . ASN A 1 177 ? 11.781 -4.087 -17.274 1.00 95.94 177 ASN A O 1
ATOM 1309 N N . TYR A 1 178 ? 11.537 -3.662 -19.467 1.00 96.75 178 TYR A N 1
ATOM 1310 C CA . TYR A 1 178 ? 10.189 -3.098 -19.362 1.00 96.75 178 TYR A CA 1
ATOM 1311 C C . TYR A 1 178 ? 9.216 -4.035 -18.624 1.00 96.75 178 TYR A C 1
ATOM 1313 O O . TYR A 1 178 ? 8.974 -5.169 -19.049 1.00 96.75 178 TYR A O 1
ATOM 1321 N N . ALA A 1 179 ? 8.614 -3.526 -17.550 1.00 96.81 179 ALA A N 1
ATOM 1322 C CA . ALA A 1 179 ? 7.606 -4.203 -16.751 1.00 96.81 179 ALA A CA 1
ATOM 1323 C C . ALA A 1 179 ? 6.206 -3.668 -17.130 1.00 96.81 179 ALA A C 1
ATOM 1325 O O . ALA A 1 179 ? 5.815 -2.587 -16.689 1.00 96.81 179 ALA A O 1
ATOM 1326 N N . PRO A 1 180 ? 5.405 -4.392 -17.940 1.00 95.00 180 PRO A N 1
ATOM 1327 C CA . PRO A 1 180 ? 4.122 -3.890 -18.449 1.00 95.00 180 PRO A CA 1
ATOM 1328 C C . PRO A 1 180 ? 3.025 -3.758 -17.386 1.00 95.00 180 PRO A C 1
ATOM 1330 O O . PRO A 1 180 ? 1.971 -3.189 -17.661 1.00 95.00 180 PRO A O 1
ATOM 1333 N N . ASN A 1 181 ? 3.258 -4.315 -16.201 1.00 90.81 181 ASN A N 1
ATOM 1334 C CA . ASN A 1 181 ? 2.410 -4.214 -15.023 1.00 90.81 181 ASN A CA 1
ATOM 1335 C C . ASN A 1 181 ? 2.975 -3.264 -13.957 1.00 90.81 181 ASN A C 1
ATOM 1337 O O . ASN A 1 181 ? 2.377 -3.199 -12.892 1.00 90.81 181 ASN A O 1
ATOM 1341 N N . ALA A 1 182 ? 4.094 -2.569 -14.204 1.00 92.62 182 ALA A N 1
ATOM 1342 C CA . ALA A 1 182 ? 4.614 -1.590 -13.257 1.00 92.62 182 ALA A CA 1
ATOM 1343 C C . ALA A 1 182 ? 3.720 -0.344 -13.201 1.00 92.62 182 ALA A C 1
ATOM 1345 O O . ALA A 1 182 ? 3.369 0.243 -14.228 1.00 92.62 182 ALA A O 1
ATOM 1346 N N . GLU A 1 183 ? 3.376 0.055 -11.982 1.00 88.31 183 GLU A N 1
ATOM 1347 C CA . GLU A 1 183 ? 2.579 1.238 -11.657 1.00 88.31 183 GLU A CA 1
ATOM 1348 C C . GLU A 1 183 ? 3.479 2.422 -11.265 1.00 88.31 183 GLU A C 1
ATOM 1350 O O . GLU A 1 183 ? 3.091 3.580 -11.446 1.00 88.31 183 GLU A O 1
ATOM 1355 N N . ARG A 1 184 ? 4.717 2.129 -10.833 1.00 89.12 184 ARG A N 1
ATOM 1356 C CA . ARG A 1 184 ? 5.764 3.100 -10.503 1.00 89.12 184 ARG A CA 1
ATOM 1357 C C . ARG A 1 184 ? 7.121 2.697 -11.074 1.00 89.12 184 ARG A C 1
ATOM 1359 O O . ARG A 1 184 ? 7.537 1.546 -10.965 1.00 89.12 184 ARG A O 1
ATOM 1366 N N . ASP A 1 185 ? 7.823 3.687 -11.620 1.00 93.12 185 ASP A N 1
ATOM 1367 C CA . ASP A 1 185 ? 9.191 3.548 -12.112 1.00 93.12 185 ASP A CA 1
ATOM 1368 C C . ASP A 1 185 ? 10.179 3.554 -10.939 1.00 93.12 185 ASP A C 1
ATOM 1370 O O . ASP A 1 185 ? 10.329 4.554 -10.235 1.00 93.12 185 ASP A O 1
ATOM 1374 N N . AS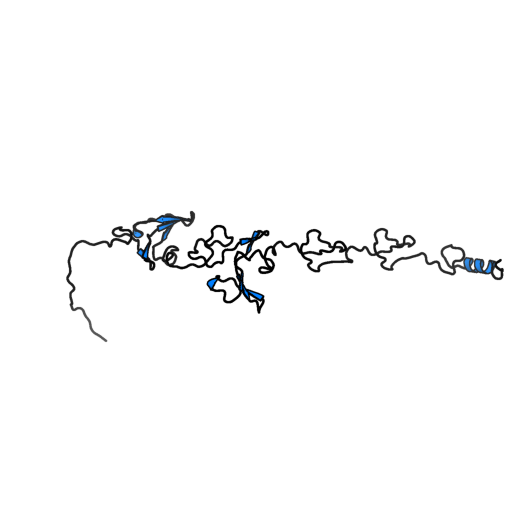P A 1 186 ? 10.859 2.429 -10.742 1.00 94.31 186 ASP A N 1
ATOM 1375 C CA . ASP A 1 186 ? 11.858 2.196 -9.691 1.00 94.31 186 ASP A CA 1
ATOM 1376 C C . ASP A 1 186 ? 13.274 2.649 -10.090 1.00 94.31 186 ASP A C 1
ATOM 1378 O O . ASP A 1 186 ? 14.253 2.387 -9.388 1.00 94.31 186 ASP A O 1
ATOM 1382 N N . LEU A 1 187 ? 13.392 3.329 -11.238 1.00 94.94 187 LEU A N 1
ATOM 1383 C CA . LEU A 1 187 ? 14.644 3.718 -11.885 1.00 94.94 187 LEU A CA 1
ATOM 1384 C C . LEU A 1 187 ? 15.546 2.526 -12.272 1.00 94.94 187 LEU A C 1
ATOM 1386 O O . LEU A 1 187 ? 16.730 2.729 -12.552 1.00 94.94 187 LEU A O 1
ATOM 1390 N N . SER A 1 188 ? 15.014 1.297 -12.345 1.00 95.44 188 SER A N 1
ATOM 1391 C CA . SER A 1 188 ? 15.771 0.106 -12.769 1.00 95.44 188 SER A CA 1
ATOM 1392 C C . SER A 1 188 ? 15.990 0.001 -14.281 1.00 95.44 188 SER A C 1
ATOM 1394 O O . SER A 1 188 ? 16.652 -0.933 -14.726 1.00 95.44 188 SER A O 1
ATOM 1396 N N . CYS A 1 189 ? 15.433 0.911 -15.087 1.00 97.12 189 CYS A N 1
ATOM 1397 C CA . CYS A 1 189 ? 15.423 0.810 -16.547 1.00 97.12 189 CYS A CA 1
ATOM 1398 C C . CYS A 1 189 ? 16.805 0.604 -17.185 1.00 97.12 189 CYS A C 1
ATOM 1400 O O . CYS A 1 189 ? 17.682 1.471 -17.134 1.00 97.12 189 CYS A O 1
ATOM 1402 N N . GLU A 1 190 ? 16.948 -0.515 -17.889 1.00 96.19 190 GLU A N 1
ATOM 1403 C CA . GLU A 1 190 ? 18.121 -0.871 -18.678 1.00 96.19 190 GLU A CA 1
ATOM 1404 C C . GLU A 1 190 ? 17.854 -0.615 -20.167 1.00 96.19 190 GLU A C 1
ATOM 1406 O O . GLU A 1 190 ? 16.841 -1.050 -20.713 1.00 96.19 190 GLU A O 1
ATOM 1411 N N . TRP A 1 191 ? 18.777 0.068 -20.847 1.00 93.75 191 TRP A N 1
ATOM 1412 C CA . TRP A 1 191 ? 18.634 0.431 -22.268 1.00 93.75 191 TRP A CA 1
ATOM 1413 C C . TRP A 1 191 ? 19.489 -0.420 -23.213 1.00 93.75 191 TRP A C 1
ATOM 1415 O O . TRP A 1 191 ? 19.180 -0.513 -24.396 1.00 93.75 191 TRP A O 1
ATOM 1425 N N . ASP A 1 192 ? 20.550 -1.039 -22.690 1.00 93.25 192 ASP A N 1
ATOM 1426 C CA . ASP A 1 192 ? 21.553 -1.769 -23.472 1.00 93.25 192 ASP A CA 1
ATOM 1427 C C . ASP A 1 192 ? 21.592 -3.281 -23.175 1.00 93.25 192 ASP A C 1
ATOM 1429 O O . ASP A 1 192 ? 22.232 -4.022 -23.911 1.00 93.25 192 ASP A O 1
ATOM 1433 N N . SER A 1 193 ? 20.933 -3.780 -22.121 1.00 91.44 193 SER A N 1
ATOM 1434 C CA . SER A 1 193 ? 21.090 -5.181 -21.671 1.00 91.44 193 SER A CA 1
ATOM 1435 C C . SER A 1 193 ? 20.465 -6.230 -22.599 1.00 91.44 193 SER A C 1
ATOM 1437 O O . SER A 1 193 ? 20.835 -7.402 -22.546 1.00 91.44 193 SER A O 1
ATOM 1439 N N . CYS A 1 194 ? 19.547 -5.804 -23.465 1.00 90.88 194 CYS A N 1
ATOM 1440 C CA . CYS A 1 194 ? 18.947 -6.591 -24.539 1.00 90.88 194 CYS A CA 1
ATOM 1441 C C . CYS A 1 194 ? 19.579 -6.336 -25.913 1.00 90.88 194 CYS A C 1
ATOM 1443 O O . CYS A 1 194 ? 19.203 -7.015 -26.863 1.00 90.88 194 CYS A O 1
ATOM 1445 N N . ILE A 1 195 ? 20.514 -5.386 -26.037 1.00 91.56 195 ILE A N 1
ATOM 1446 C CA . ILE A 1 195 ? 21.221 -5.134 -27.296 1.00 91.56 195 ILE A CA 1
ATOM 1447 C C . ILE A 1 195 ? 22.262 -6.234 -27.479 1.00 91.56 195 ILE A C 1
ATOM 1449 O O . ILE A 1 195 ? 23.208 -6.343 -26.694 1.00 91.56 195 ILE A O 1
ATOM 1453 N N . GLN A 1 196 ? 22.121 -7.037 -28.533 1.00 93.50 196 GLN A N 1
ATOM 1454 C CA . GLN A 1 196 ? 23.158 -7.995 -28.887 1.00 93.50 196 GLN A CA 1
ATOM 1455 C C . GLN A 1 196 ? 24.281 -7.298 -29.675 1.00 93.50 196 GLN A C 1
ATOM 1457 O O . GLN A 1 196 ? 24.075 -6.751 -30.758 1.00 93.50 196 GLN A O 1
ATOM 1462 N N . GLU A 1 197 ? 25.487 -7.326 -29.109 1.00 94.81 197 GLU A N 1
ATOM 1463 C CA . GLU A 1 197 ? 26.711 -6.763 -29.685 1.00 94.81 197 GLU A CA 1
ATOM 1464 C C . GLU A 1 197 ? 27.395 -7.755 -30.633 1.00 94.81 197 GLU A C 1
ATOM 1466 O O . GLU A 1 197 ? 27.828 -8.830 -30.211 1.00 94.81 197 GLU A O 1
ATOM 1471 N N . GLY A 1 198 ? 27.601 -7.368 -31.889 1.00 95.12 198 GLY A N 1
ATOM 1472 C CA . GLY A 1 198 ? 28.294 -8.188 -32.888 1.00 95.12 198 GLY A CA 1
ATOM 1473 C C . GLY A 1 198 ? 28.657 -7.368 -34.118 1.00 95.12 198 GLY A C 1
ATOM 1474 O O . GLY A 1 198 ? 28.637 -6.145 -34.061 1.00 95.12 198 GLY A O 1
ATOM 1475 N N . CYS A 1 199 ? 28.999 -8.010 -35.235 1.00 96.50 199 CYS A N 1
ATOM 1476 C CA . CYS A 1 199 ? 29.172 -7.283 -36.492 1.00 96.50 199 CYS A CA 1
ATOM 1477 C C . CYS A 1 199 ? 27.851 -7.251 -37.269 1.00 96.50 199 CYS A C 1
ATOM 1479 O O . CYS A 1 199 ? 27.347 -8.303 -37.653 1.00 96.50 199 CYS A O 1
ATOM 1481 N N . THR A 1 200 ? 27.314 -6.062 -37.549 1.00 96.75 200 THR A N 1
ATOM 1482 C CA . THR A 1 200 ? 26.000 -5.891 -38.209 1.00 96.75 200 THR A CA 1
ATOM 1483 C C . THR A 1 200 ? 26.069 -5.746 -39.735 1.00 96.75 200 THR A C 1
ATOM 1485 O O . THR A 1 200 ? 25.035 -5.687 -40.401 1.00 96.75 200 THR A O 1
ATOM 1488 N N . TYR A 1 201 ? 27.271 -5.704 -40.316 1.00 93.44 201 TYR A N 1
ATOM 1489 C CA . TYR A 1 201 ? 27.477 -5.559 -41.759 1.00 93.44 201 TYR A CA 1
ATOM 1490 C C . TYR A 1 201 ? 27.468 -6.926 -42.449 1.00 93.44 201 TYR A C 1
ATOM 1492 O O . TYR A 1 201 ? 28.345 -7.751 -42.197 1.00 93.44 201 TYR A O 1
ATOM 1500 N N . SER A 1 202 ? 26.516 -7.151 -43.357 1.00 94.62 202 SER A N 1
ATOM 1501 C CA . SER A 1 202 ? 26.332 -8.424 -44.077 1.00 94.62 202 SER A CA 1
ATOM 1502 C C . SER A 1 202 ? 27.523 -8.864 -44.940 1.00 94.62 202 SER A C 1
ATOM 1504 O O . SER A 1 202 ? 27.634 -10.032 -45.303 1.00 94.62 202 SER A O 1
ATOM 1506 N N . GLU A 1 203 ? 28.399 -7.924 -45.277 1.00 88.69 203 GLU A N 1
ATOM 1507 C CA . GLU A 1 203 ? 29.596 -8.079 -46.096 1.00 88.69 203 GLU A CA 1
ATOM 1508 C C . GLU A 1 203 ? 30.851 -8.434 -45.273 1.00 88.69 203 GLU A C 1
ATOM 1510 O O . GLU A 1 203 ? 31.919 -8.652 -45.845 1.00 88.69 203 GLU A O 1
ATOM 1515 N N . ALA A 1 204 ? 30.752 -8.482 -43.941 1.00 92.81 204 ALA A N 1
ATOM 1516 C CA . ALA A 1 204 ? 31.857 -8.863 -43.067 1.00 92.81 204 ALA A CA 1
ATOM 1517 C C . ALA A 1 204 ? 31.970 -10.389 -42.904 1.00 92.81 204 ALA A C 1
ATOM 1519 O O . ALA A 1 204 ? 30.978 -11.106 -42.768 1.00 92.81 204 ALA A O 1
ATOM 1520 N N . LEU A 1 205 ? 33.205 -10.882 -42.805 1.00 91.12 205 LEU A N 1
ATOM 1521 C CA . LEU A 1 205 ? 33.546 -12.294 -42.592 1.00 91.12 205 LEU A CA 1
ATOM 1522 C C . LEU A 1 205 ? 33.037 -12.851 -41.250 1.00 91.12 205 LEU A C 1
ATOM 1524 O O . LEU A 1 205 ? 32.922 -14.065 -41.089 1.00 91.12 205 LEU A O 1
ATOM 1528 N N . ASN A 1 206 ? 32.754 -11.973 -40.285 1.00 93.50 206 ASN A N 1
ATOM 1529 C CA . ASN A 1 206 ? 32.219 -12.290 -38.961 1.00 93.50 206 ASN A CA 1
ATOM 1530 C C . ASN A 1 206 ? 30.862 -11.618 -38.686 1.00 93.50 206 ASN A C 1
ATOM 1532 O O . ASN A 1 206 ? 30.557 -11.336 -37.527 1.00 93.50 206 ASN A O 1
ATOM 1536 N N . PHE A 1 207 ? 30.066 -11.358 -39.729 1.00 95.56 207 PHE A N 1
ATOM 1537 C CA . PHE A 1 207 ? 28.678 -10.910 -39.597 1.00 95.56 207 PHE A CA 1
ATOM 1538 C C . PHE A 1 207 ? 27.889 -11.793 -38.612 1.00 95.56 207 PHE A C 1
ATOM 1540 O O . PHE A 1 207 ? 27.822 -13.014 -38.783 1.00 95.56 207 PHE A O 1
ATOM 1547 N N . ASP A 1 208 ? 27.274 -11.171 -37.605 1.00 96.56 208 ASP A N 1
ATOM 1548 C CA . ASP A 1 208 ? 26.346 -11.819 -36.679 1.00 96.56 208 ASP A CA 1
ATOM 1549 C C . ASP A 1 208 ? 24.909 -11.377 -37.018 1.00 96.56 208 ASP A C 1
ATOM 1551 O O . ASP A 1 208 ? 24.539 -10.235 -36.738 1.00 96.56 208 ASP A O 1
ATOM 1555 N N . PRO A 1 209 ? 24.067 -12.254 -37.600 1.00 95.25 209 PRO A N 1
ATOM 1556 C CA . PRO A 1 209 ? 22.685 -11.922 -37.945 1.00 95.25 209 PRO A CA 1
ATOM 1557 C C . PRO A 1 209 ? 21.772 -11.725 -36.726 1.00 95.25 209 PRO A C 1
ATOM 1559 O O . PRO A 1 209 ? 20.607 -11.374 -36.911 1.00 95.25 209 PRO A O 1
ATOM 1562 N N . ALA A 1 210 ? 22.258 -11.998 -35.513 1.00 93.88 210 ALA A N 1
ATOM 1563 C CA . ALA A 1 210 ? 21.560 -11.718 -34.267 1.00 93.88 210 ALA A CA 1
ATOM 1564 C C . ALA A 1 210 ? 22.058 -10.435 -33.575 1.00 93.88 210 ALA A C 1
ATOM 1566 O O . ALA A 1 210 ? 21.537 -10.107 -32.519 1.00 93.88 210 ALA A O 1
ATOM 1567 N N . ALA A 1 211 ? 23.032 -9.707 -34.138 1.00 95.12 211 ALA A N 1
ATOM 1568 C CA . ALA A 1 211 ? 23.508 -8.451 -33.566 1.00 95.12 211 ALA A CA 1
ATOM 1569 C C . ALA A 1 211 ? 22.618 -7.255 -33.939 1.00 95.12 211 ALA A C 1
ATOM 1571 O O . ALA A 1 211 ? 22.364 -6.991 -35.115 1.00 95.12 211 ALA A O 1
ATOM 1572 N N . ASP A 1 212 ? 22.224 -6.481 -32.927 1.00 92.31 212 ASP A N 1
ATOM 1573 C CA . ASP A 1 212 ? 21.460 -5.237 -33.067 1.00 92.31 212 ASP A CA 1
ATOM 1574 C C . ASP A 1 212 ? 22.370 -3.997 -33.125 1.00 92.31 212 ASP A C 1
ATOM 1576 O O . ASP A 1 212 ? 21.979 -2.956 -33.663 1.00 92.31 212 ASP A O 1
ATOM 1580 N N . ARG A 1 213 ? 23.596 -4.091 -32.586 1.00 94.38 213 ARG A N 1
ATOM 1581 C CA . ARG A 1 213 ? 24.593 -3.010 -32.595 1.00 94.38 213 ARG A CA 1
ATOM 1582 C C . ARG A 1 213 ? 25.967 -3.507 -33.039 1.00 94.38 213 ARG A C 1
ATOM 1584 O O . ARG A 1 213 ? 26.405 -4.587 -32.645 1.00 94.38 213 ARG A O 1
ATOM 1591 N N . ASP A 1 214 ? 26.632 -2.690 -33.863 1.00 95.06 214 ASP A N 1
ATOM 1592 C CA . ASP A 1 214 ? 28.023 -2.927 -34.250 1.00 95.06 214 ASP A CA 1
ATOM 1593 C C . ASP A 1 214 ? 28.958 -2.660 -33.069 1.00 95.06 214 ASP A C 1
ATOM 1595 O O . ASP A 1 214 ? 29.044 -1.534 -32.572 1.00 95.06 214 ASP A O 1
ATOM 1599 N N . ASN A 1 215 ? 29.693 -3.692 -32.670 1.00 94.62 215 ASN A N 1
ATOM 1600 C CA . ASN A 1 215 ? 30.703 -3.612 -31.619 1.00 94.62 215 ASN A CA 1
ATOM 1601 C C . ASN A 1 215 ? 32.098 -3.209 -32.145 1.00 94.62 215 ASN A C 1
ATOM 1603 O O . ASN A 1 215 ? 33.070 -3.195 -31.386 1.00 94.62 215 ASN A O 1
ATOM 1607 N N . GLY A 1 216 ? 32.220 -2.909 -33.443 1.00 93.06 216 GLY A N 1
ATOM 1608 C CA . GLY A 1 216 ? 33.459 -2.485 -34.091 1.00 93.06 216 GLY A CA 1
ATOM 1609 C C . GLY A 1 216 ? 34.460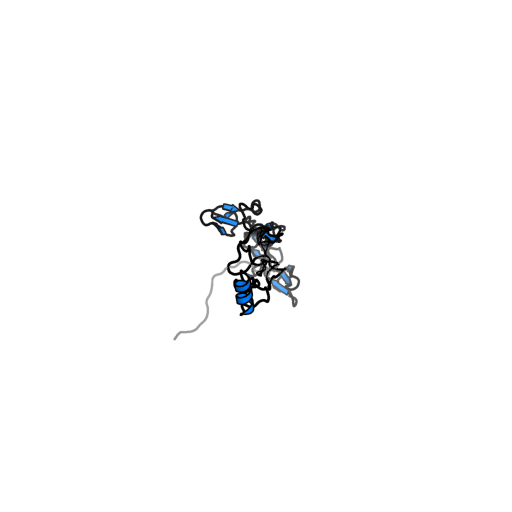 -3.619 -34.334 1.00 93.06 216 GLY A C 1
ATOM 1610 O O . GLY A 1 216 ? 35.611 -3.348 -34.676 1.00 93.06 216 GLY A O 1
ATOM 1611 N N . THR A 1 217 ? 34.058 -4.886 -34.161 1.00 94.06 217 THR A N 1
ATOM 1612 C CA . THR A 1 217 ? 34.916 -6.059 -34.428 1.00 94.06 217 THR A CA 1
ATOM 1613 C C . THR A 1 217 ? 34.790 -6.601 -35.853 1.00 94.06 217 THR A C 1
ATOM 1615 O O . THR A 1 217 ? 35.380 -7.637 -36.160 1.00 94.06 217 THR A O 1
ATOM 1618 N N . CYS A 1 218 ? 34.037 -5.932 -36.732 1.00 94.19 218 CYS A N 1
ATOM 1619 C CA . CYS A 1 218 ? 33.839 -6.348 -38.118 1.00 94.19 218 CYS A CA 1
ATOM 1620 C C . CYS A 1 218 ? 35.156 -6.566 -38.878 1.00 94.19 218 CYS A C 1
ATOM 1622 O O . CYS A 1 218 ? 35.930 -5.639 -39.117 1.00 94.19 218 CYS A O 1
ATOM 1624 N N . ALA A 1 219 ? 35.370 -7.806 -39.304 1.00 90.38 219 ALA A N 1
ATOM 1625 C CA . ALA A 1 219 ? 36.456 -8.224 -40.166 1.00 90.38 219 ALA A CA 1
ATOM 1626 C C . ALA A 1 219 ? 35.951 -8.253 -41.609 1.00 90.38 219 ALA A C 1
ATOM 1628 O O . ALA A 1 219 ? 35.239 -9.169 -42.013 1.00 90.38 219 ALA A O 1
ATOM 1629 N N . PHE A 1 220 ? 36.325 -7.252 -42.394 1.00 84.94 220 PHE A N 1
ATOM 1630 C CA . PHE A 1 220 ? 36.175 -7.300 -43.845 1.00 84.94 220 PHE A CA 1
ATOM 1631 C C . PHE A 1 220 ? 37.387 -8.014 -44.449 1.00 84.94 220 PHE A C 1
ATOM 1633 O O . PHE A 1 220 ? 38.450 -8.072 -43.825 1.00 84.94 220 PHE A O 1
ATOM 1640 N N . GLU A 1 221 ? 37.254 -8.540 -45.666 1.00 76.94 221 GLU A N 1
ATOM 1641 C CA . GLU A 1 221 ? 38.442 -8.883 -46.447 1.00 76.94 221 GLU A CA 1
ATOM 1642 C C . GLU A 1 221 ? 39.275 -7.606 -46.606 1.00 76.94 221 GLU A C 1
ATOM 1644 O O . GLU A 1 221 ? 38.783 -6.596 -47.119 1.00 76.94 221 GLU A O 1
ATOM 1649 N N . GLU A 1 222 ? 40.526 -7.615 -46.130 1.00 68.88 222 GLU A N 1
ATOM 1650 C CA . GLU A 1 222 ? 41.439 -6.518 -46.429 1.00 68.88 222 GLU A CA 1
ATOM 1651 C C . GLU A 1 222 ? 41.673 -6.525 -47.939 1.00 68.88 222 GLU A C 1
ATOM 1653 O O . GLU A 1 222 ? 42.479 -7.304 -48.451 1.00 68.88 222 GLU A O 1
ATOM 1658 N N . ALA A 1 223 ? 40.973 -5.632 -48.644 1.00 64.31 223 ALA A N 1
ATOM 1659 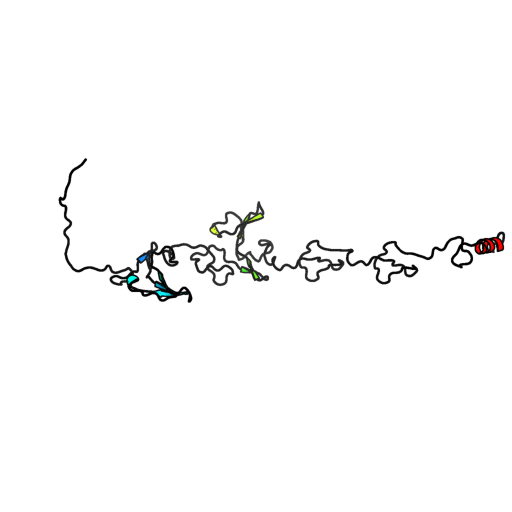C CA . ALA A 1 223 ? 41.267 -5.244 -50.014 1.00 64.31 223 ALA A CA 1
ATOM 1660 C C . ALA A 1 223 ? 42.652 -4.588 -50.032 1.00 64.31 223 ALA A C 1
ATOM 1662 O O . ALA A 1 223 ? 42.811 -3.362 -50.015 1.00 64.31 223 ALA A O 1
ATOM 1663 N N . CYS A 1 224 ? 43.677 -5.430 -49.962 1.00 69.56 224 CYS A N 1
ATOM 1664 C CA . CYS A 1 224 ? 45.046 -5.006 -49.841 1.00 69.56 224 CYS A CA 1
ATOM 1665 C C . CYS A 1 224 ? 45.414 -4.316 -51.159 1.00 69.56 224 CYS A C 1
ATOM 1667 O O . CYS A 1 224 ? 45.395 -4.916 -52.225 1.00 69.56 224 CYS A O 1
ATOM 1669 N N . MET A 1 225 ? 45.691 -3.010 -51.099 1.00 73.31 225 MET A N 1
ATOM 1670 C CA . MET A 1 225 ? 45.753 -2.114 -52.272 1.00 73.31 225 MET A CA 1
ATOM 1671 C C . MET A 1 225 ? 46.762 -2.547 -53.361 1.00 73.31 225 MET A C 1
ATOM 1673 O O . MET A 1 225 ? 46.748 -2.009 -54.467 1.00 73.31 225 MET A O 1
ATOM 1677 N N . GLY A 1 226 ? 47.658 -3.484 -53.037 1.00 76.44 226 GLY A N 1
ATOM 1678 C CA . GLY A 1 226 ? 48.617 -4.083 -53.957 1.00 76.44 226 GLY A CA 1
ATOM 1679 C C . GLY A 1 226 ? 48.206 -5.422 -54.577 1.00 76.44 226 GLY A C 1
ATOM 1680 O O . GLY A 1 226 ? 48.971 -5.890 -55.409 1.00 76.44 226 GLY A O 1
ATOM 1681 N N . ASP A 1 227 ? 47.077 -6.035 -54.207 1.00 83.81 227 ASP A N 1
ATOM 1682 C CA . ASP A 1 227 ? 46.501 -7.183 -54.922 1.00 83.81 227 ASP A CA 1
ATOM 1683 C C . ASP A 1 227 ? 45.666 -6.648 -56.091 1.00 83.81 227 ASP A C 1
ATOM 1685 O O . ASP A 1 227 ? 44.528 -6.195 -55.952 1.00 83.81 227 ASP A O 1
ATOM 1689 N N . LEU A 1 228 ? 46.304 -6.619 -57.258 1.00 84.75 228 LEU A N 1
ATOM 1690 C CA . LEU A 1 228 ? 45.726 -6.090 -58.490 1.00 84.75 228 LEU A CA 1
ATOM 1691 C C . LEU A 1 228 ? 45.101 -7.197 -59.339 1.00 84.75 228 LEU A C 1
ATOM 1693 O O . LEU A 1 228 ? 44.464 -6.894 -60.350 1.00 84.75 228 LEU A O 1
ATOM 1697 N N . ASN A 1 229 ? 45.310 -8.461 -58.960 1.00 85.38 229 ASN A N 1
ATOM 1698 C CA . ASN A 1 229 ? 44.814 -9.626 -59.681 1.00 85.38 229 ASN A CA 1
ATOM 1699 C C . ASN A 1 229 ? 43.633 -10.331 -58.972 1.00 85.38 229 ASN A C 1
ATOM 1701 O O . ASN A 1 229 ? 42.918 -11.095 -59.618 1.00 85.38 229 ASN A O 1
ATOM 1705 N N . GLN A 1 230 ? 43.360 -9.954 -57.719 1.00 83.81 230 GLN A N 1
ATOM 1706 C CA . GLN A 1 230 ? 42.310 -10.451 -56.824 1.00 83.81 230 GLN A CA 1
ATOM 1707 C C . GLN A 1 230 ? 42.483 -11.932 -56.442 1.00 83.81 230 GLN A C 1
ATOM 1709 O O . GLN A 1 230 ? 41.502 -12.674 -56.368 1.00 83.81 230 GLN A O 1
ATOM 1714 N N . ASP A 1 231 ? 43.727 -12.370 -56.198 1.00 85.56 231 ASP A N 1
ATOM 1715 C CA . ASP A 1 231 ? 44.023 -13.724 -55.688 1.00 85.56 231 ASP A CA 1
ATOM 1716 C C . ASP A 1 231 ? 44.099 -13.822 -54.150 1.00 85.56 231 ASP A C 1
ATOM 1718 O O . ASP A 1 231 ? 44.215 -14.925 -53.606 1.00 85.56 231 ASP A O 1
ATOM 1722 N N . GLY A 1 232 ? 43.972 -12.692 -53.446 1.00 79.31 232 GLY A N 1
ATOM 1723 C CA . GLY A 1 232 ? 44.016 -12.603 -51.989 1.00 79.31 232 GLY A CA 1
ATOM 1724 C C . GLY A 1 232 ? 45.424 -12.436 -51.409 1.00 79.31 232 GLY A C 1
ATOM 1725 O O . GLY A 1 232 ? 45.584 -12.526 -50.188 1.00 79.31 232 GLY A O 1
ATOM 1726 N N . ALA A 1 233 ? 46.454 -12.207 -52.232 1.00 81.81 233 ALA A N 1
ATOM 1727 C CA . ALA A 1 233 ? 47.818 -11.979 -51.768 1.00 81.81 233 ALA A CA 1
ATOM 1728 C C . ALA A 1 233 ? 48.570 -10.927 -52.602 1.00 81.81 233 ALA A C 1
ATOM 1730 O O . ALA A 1 233 ? 48.619 -10.987 -53.821 1.00 81.81 233 ALA A O 1
ATOM 1731 N N . ILE A 1 234 ? 49.298 -10.015 -51.944 1.00 85.94 234 ILE A N 1
ATOM 1732 C CA . ILE A 1 234 ? 50.243 -9.135 -52.653 1.00 85.94 234 ILE A CA 1
ATOM 1733 C C . ILE A 1 234 ? 51.483 -9.949 -53.041 1.00 85.94 234 ILE A C 1
ATOM 1735 O O . ILE A 1 234 ? 52.355 -10.216 -52.206 1.00 85.94 234 ILE A O 1
ATOM 1739 N N . THR A 1 235 ? 51.593 -10.321 -54.314 1.00 87.88 235 THR A N 1
ATOM 1740 C CA . THR A 1 235 ? 52.704 -11.119 -54.842 1.00 87.88 235 THR A CA 1
ATOM 1741 C C . THR A 1 235 ? 53.467 -10.396 -55.959 1.00 87.88 235 THR A C 1
ATOM 1743 O O . THR A 1 235 ? 53.184 -9.262 -56.345 1.00 87.88 235 THR A O 1
ATOM 1746 N N . ALA A 1 236 ? 54.490 -11.058 -56.512 1.00 92.25 236 ALA A N 1
ATOM 1747 C CA . ALA A 1 236 ? 55.158 -10.567 -57.716 1.00 92.25 236 ALA A CA 1
ATOM 1748 C C . ALA A 1 236 ? 54.217 -10.538 -58.939 1.00 92.25 236 ALA A C 1
ATOM 1750 O O . ALA A 1 236 ? 54.475 -9.779 -59.873 1.00 92.25 236 ALA A O 1
ATOM 1751 N N . THR A 1 237 ? 53.142 -11.335 -58.940 1.00 90.94 237 THR A N 1
ATOM 1752 C CA . THR A 1 237 ? 52.146 -11.385 -60.019 1.00 90.94 237 THR A CA 1
ATOM 1753 C C . THR A 1 237 ? 51.414 -10.052 -60.147 1.00 90.94 237 THR A C 1
ATOM 1755 O O . THR A 1 237 ? 51.247 -9.555 -61.254 1.00 90.94 237 THR A O 1
ATOM 1758 N N . ASP A 1 238 ? 51.084 -9.406 -59.032 1.00 89.81 238 ASP A N 1
ATOM 1759 C CA . ASP A 1 238 ? 50.386 -8.117 -58.992 1.00 89.81 238 ASP A CA 1
ATOM 1760 C C . ASP A 1 238 ? 51.247 -6.968 -59.490 1.00 89.81 238 ASP A C 1
ATOM 1762 O O . ASP A 1 238 ? 50.817 -6.144 -60.300 1.00 89.81 238 ASP A O 1
ATOM 1766 N N . LEU A 1 239 ? 52.513 -6.960 -59.068 1.00 91.25 239 LEU A N 1
ATOM 1767 C CA . LEU A 1 239 ? 53.498 -6.024 -59.589 1.00 91.25 239 LEU A CA 1
ATOM 1768 C C . LEU A 1 239 ? 53.663 -6.199 -61.106 1.00 91.25 239 LEU A C 1
ATOM 1770 O O . LEU A 1 239 ? 53.740 -5.211 -61.832 1.00 91.25 239 LEU A O 1
ATOM 1774 N N . LEU A 1 240 ? 53.679 -7.439 -61.604 1.00 92.25 240 LEU A N 1
ATOM 1775 C CA . LEU A 1 240 ? 53.724 -7.720 -63.040 1.00 92.25 240 LEU A CA 1
ATOM 1776 C C . LEU A 1 240 ? 52.437 -7.286 -63.760 1.00 92.25 240 LEU A C 1
ATOM 1778 O O . LEU A 1 240 ? 52.531 -6.745 -64.862 1.00 92.25 240 LEU A O 1
ATOM 1782 N N . SER A 1 241 ? 51.265 -7.434 -63.138 1.00 88.38 241 SER A N 1
ATOM 1783 C CA . SER A 1 241 ? 49.990 -6.919 -63.651 1.00 88.38 241 SER A CA 1
ATOM 1784 C C . SER A 1 241 ? 50.030 -5.395 -63.803 1.00 88.38 241 SER A C 1
ATOM 1786 O O . SER A 1 241 ? 49.743 -4.891 -64.889 1.00 88.38 241 SER A O 1
ATOM 1788 N N . MET A 1 242 ? 50.505 -4.661 -62.788 1.00 87.12 242 MET A N 1
ATOM 1789 C CA . MET A 1 242 ? 50.714 -3.205 -62.854 1.00 87.12 242 MET A CA 1
ATOM 1790 C C . MET A 1 242 ? 51.685 -2.812 -63.973 1.00 87.12 242 MET A C 1
ATOM 1792 O O . MET A 1 242 ? 51.392 -1.939 -64.792 1.00 87.12 242 MET A O 1
ATOM 1796 N N . LEU A 1 243 ? 52.832 -3.493 -64.045 1.00 92.56 243 LEU A N 1
ATOM 1797 C CA . LEU A 1 243 ? 53.873 -3.217 -65.035 1.00 92.56 243 LEU A CA 1
ATOM 1798 C C . LEU A 1 243 ? 53.446 -3.560 -66.471 1.00 92.56 243 LEU A C 1
ATOM 1800 O O . LEU A 1 243 ? 53.966 -2.952 -67.404 1.00 92.56 243 LEU A O 1
ATOM 1804 N N . SER A 1 244 ? 52.491 -4.475 -66.669 1.00 90.19 244 SER A N 1
ATOM 1805 C CA . SER A 1 244 ? 51.983 -4.838 -68.002 1.00 90.19 244 SER A CA 1
ATOM 1806 C C . SER A 1 244 ? 51.222 -3.699 -68.700 1.00 90.19 244 SER A C 1
ATOM 1808 O O . SER A 1 244 ? 51.244 -3.598 -69.929 1.00 90.19 244 SER A O 1
ATOM 1810 N N . VAL A 1 245 ? 50.597 -2.813 -67.916 1.00 87.62 245 VAL A N 1
ATOM 1811 C CA . VAL A 1 245 ? 49.839 -1.641 -68.390 1.00 87.62 245 VAL A CA 1
ATOM 1812 C C . VAL A 1 245 ? 50.536 -0.308 -68.094 1.00 87.62 245 VAL A C 1
ATOM 1814 O O . VAL A 1 245 ? 50.042 0.754 -68.472 1.00 87.62 245 VAL A O 1
ATOM 1817 N N . PHE A 1 246 ? 51.705 -0.336 -67.450 1.00 90.94 246 PHE A N 1
ATOM 1818 C CA . PHE A 1 246 ? 52.434 0.867 -67.060 1.00 90.94 246 PHE A CA 1
ATOM 1819 C C . PHE A 1 246 ? 52.842 1.715 -68.277 1.00 90.94 246 PHE A C 1
ATOM 1821 O O . PHE A 1 246 ? 53.581 1.270 -69.155 1.00 90.94 246 PHE A O 1
ATOM 1828 N N . GLY A 1 247 ? 52.379 2.968 -68.308 1.00 89.44 247 GLY A N 1
ATOM 1829 C CA . GLY A 1 247 ? 52.630 3.902 -69.410 1.00 89.44 247 GLY A CA 1
ATOM 1830 C C . GLY A 1 247 ? 51.625 3.830 -70.565 1.00 89.44 247 GLY A C 1
ATOM 1831 O O . GLY A 1 247 ? 51.805 4.544 -71.550 1.00 89.44 247 GLY A O 1
ATOM 1832 N N . GLN A 1 248 ? 50.570 3.015 -70.459 1.00 90.56 248 GLN A N 1
ATOM 1833 C CA . GLN A 1 248 ? 49.402 3.136 -71.333 1.00 90.56 248 GLN A CA 1
ATOM 1834 C C . GLN A 1 248 ? 48.572 4.374 -70.946 1.00 90.56 248 GLN A C 1
ATOM 1836 O O . GLN A 1 248 ? 48.584 4.812 -69.794 1.00 90.56 248 GLN A O 1
ATOM 1841 N N . TYR A 1 249 ? 47.866 4.948 -71.920 1.00 85.06 249 TYR A N 1
ATOM 1842 C CA . TYR A 1 249 ? 46.945 6.065 -71.710 1.00 85.06 249 TYR A CA 1
ATOM 1843 C C . TYR A 1 249 ? 45.513 5.532 -71.619 1.00 85.06 249 TYR A C 1
ATOM 1845 O O . TYR A 1 249 ? 45.150 4.636 -72.378 1.00 85.06 249 TYR A O 1
ATOM 1853 N N . CYS A 1 250 ? 44.710 6.089 -70.714 1.00 82.69 250 CYS A N 1
ATOM 1854 C CA . CYS A 1 250 ? 43.266 5.868 -70.704 1.00 82.69 250 CYS A CA 1
ATOM 1855 C C . CYS A 1 250 ? 42.605 6.799 -71.732 1.00 82.69 250 CYS A C 1
ATOM 1857 O O . CYS A 1 250 ? 42.911 7.995 -71.727 1.00 82.69 250 CYS A O 1
ATOM 1859 N N . ASP A 1 251 ? 41.710 6.252 -72.558 1.00 66.69 251 ASP A N 1
ATOM 1860 C CA . ASP A 1 251 ? 40.766 7.009 -73.400 1.00 66.69 251 ASP A CA 1
ATOM 1861 C C . ASP A 1 251 ? 39.522 7.447 -72.592 1.00 66.69 251 ASP A C 1
ATOM 1863 O O . ASP A 1 251 ? 39.085 6.663 -71.714 1.00 66.69 251 ASP A O 1
#

pLDDT: mean 86.6, std 14.96, range [33.16, 97.44]

Secondary structure (DSSP, 8-state):
---------------------PPB-TTS-BT---EE-TTS-EE-EEEEETTTTEEEEES-GGG----TTEEEE-TT-TT-TTTTTTT---BS---TTSTT--TT-SB--S---EE-TTS-EE--EEE-TTT--EE---GGG-SSEEE-TTTTT-TTT-TTTTTTT--BS---TTSTT--TT-SB--S---SSTTPPEEB--TTSTTB-TT-SEE-S--------TT-SS-SSS--HHHHHHHHHHTTPPP-